Protein AF-A0A0P0GA46-F1 (afdb_monomer_lite)

Organism: NCBI:txid246787

pLDDT: mean 84.42, std 15.4, range [34.75, 98.06]

Structure (mmCIF, N/CA/C/O backbone):
data_AF-A0A0P0GA46-F1
#
_entry.id   AF-A0A0P0GA46-F1
#
loop_
_atom_site.group_PDB
_atom_site.id
_atom_site.type_symbol
_atom_site.label_atom_id
_atom_site.label_alt_id
_atom_site.label_comp_id
_atom_site.label_asym_id
_atom_site.label_entity_id
_atom_site.label_seq_id
_atom_site.pdbx_PDB_ins_code
_atom_site.Cartn_x
_atom_site.Cartn_y
_atom_site.Cartn_z
_atom_site.occupancy
_atom_site.B_iso_or_equiv
_atom_site.auth_seq_id
_atom_site.auth_comp_id
_atom_site.auth_asym_id
_atom_site.auth_atom_id
_atom_site.pdbx_PDB_model_num
ATOM 1 N N . MET A 1 1 ? 5.756 -25.852 -17.997 1.00 34.75 1 MET A N 1
ATOM 2 C CA . MET A 1 1 ? 6.383 -25.216 -19.175 1.00 34.75 1 MET A CA 1
ATOM 3 C C . MET A 1 1 ? 6.482 -23.733 -18.887 1.00 34.75 1 MET A C 1
ATOM 5 O O . MET A 1 1 ? 5.448 -23.079 -18.849 1.00 34.75 1 MET A O 1
ATOM 9 N N . THR A 1 2 ? 7.678 -23.216 -18.620 1.00 51.09 2 THR A N 1
ATOM 10 C CA . THR A 1 2 ? 7.907 -21.767 -18.577 1.00 51.09 2 THR A CA 1
ATOM 11 C C . THR A 1 2 ? 7.702 -21.211 -19.985 1.00 51.09 2 THR A C 1
ATOM 13 O O . THR A 1 2 ? 8.283 -21.724 -20.943 1.00 51.09 2 THR A O 1
ATOM 16 N N . LYS A 1 3 ? 6.843 -20.196 -20.139 1.00 55.28 3 LYS A N 1
ATOM 17 C CA . LYS A 1 3 ? 6.805 -19.426 -21.388 1.00 55.28 3 LYS A CA 1
ATOM 18 C C . LYS A 1 3 ? 8.181 -18.787 -21.564 1.00 55.28 3 LYS A C 1
ATOM 20 O O . LYS A 1 3 ? 8.719 -18.240 -20.606 1.00 55.28 3 LYS A O 1
ATOM 25 N N . ALA A 1 4 ? 8.741 -18.851 -22.768 1.00 59.62 4 ALA A N 1
ATOM 26 C CA . ALA A 1 4 ? 9.950 -18.105 -23.086 1.00 59.62 4 ALA A CA 1
ATOM 27 C C . ALA A 1 4 ? 9.599 -16.610 -23.127 1.00 59.62 4 ALA A C 1
ATOM 29 O O . ALA A 1 4 ? 9.126 -16.102 -24.145 1.00 59.62 4 ALA A O 1
ATOM 30 N N . VAL A 1 5 ? 9.764 -15.925 -21.994 1.00 72.25 5 VAL A N 1
ATOM 31 C CA . VAL A 1 5 ? 9.701 -14.462 -21.931 1.00 72.25 5 VAL A CA 1
ATOM 32 C C . VAL A 1 5 ? 10.874 -13.924 -22.755 1.00 72.25 5 VAL A C 1
ATOM 34 O O . VAL A 1 5 ? 11.980 -14.465 -22.677 1.00 72.25 5 VAL A O 1
ATOM 37 N N . LYS A 1 6 ? 10.642 -12.892 -23.577 1.00 87.25 6 LYS A N 1
ATOM 38 C CA . LYS A 1 6 ? 11.732 -12.238 -24.322 1.00 87.25 6 LYS A CA 1
ATOM 39 C C . LYS A 1 6 ? 12.783 -11.704 -23.331 1.00 87.25 6 LYS A C 1
ATOM 41 O O . LYS A 1 6 ? 12.416 -11.373 -22.200 1.00 87.25 6 LYS A O 1
ATOM 46 N N . PRO A 1 7 ? 14.058 -11.559 -23.728 1.00 90.81 7 PRO A N 1
ATOM 47 C CA . PRO A 1 7 ? 15.066 -10.894 -22.906 1.00 90.81 7 PRO A CA 1
ATOM 48 C C . PRO A 1 7 ? 14.575 -9.541 -22.374 1.00 90.81 7 PRO A C 1
ATOM 50 O O . PRO A 1 7 ? 13.914 -8.794 -23.092 1.00 90.81 7 PRO A O 1
ATOM 53 N N . TRP A 1 8 ? 14.927 -9.198 -21.131 1.00 93.50 8 TRP A N 1
ATOM 54 C CA . TRP A 1 8 ? 14.469 -7.966 -20.465 1.00 93.50 8 TRP A CA 1
ATOM 55 C C . TRP A 1 8 ? 14.686 -6.693 -21.302 1.00 93.50 8 TRP A C 1
ATOM 57 O O . TRP A 1 8 ? 13.841 -5.802 -21.318 1.00 93.50 8 TRP A O 1
ATOM 67 N N . SER A 1 9 ? 15.796 -6.621 -22.040 1.00 92.62 9 SER A N 1
ATOM 68 C CA . SER A 1 9 ? 16.141 -5.516 -22.944 1.00 92.62 9 SER A CA 1
ATOM 69 C C . SER A 1 9 ? 15.217 -5.366 -24.161 1.00 92.62 9 SER A C 1
ATOM 71 O O . SER A 1 9 ? 15.208 -4.304 -24.774 1.00 92.62 9 SER A O 1
ATOM 73 N N . GLU A 1 10 ? 14.463 -6.405 -24.523 1.00 94.25 10 GLU A N 1
ATOM 74 C CA . GLU A 1 10 ? 13.534 -6.433 -25.665 1.00 94.25 10 GLU A CA 1
ATOM 75 C C . GLU A 1 10 ? 12.070 -6.197 -25.258 1.00 94.25 10 GLU A C 1
ATOM 77 O O . GLU A 1 10 ? 11.193 -6.087 -26.118 1.00 94.25 10 GLU A O 1
ATOM 82 N N . LEU A 1 11 ? 11.786 -6.140 -23.953 1.00 94.88 11 LEU A N 1
ATOM 83 C CA . LEU A 1 11 ? 10.454 -5.862 -23.426 1.00 94.88 11 LEU A CA 1
ATOM 84 C C . LEU A 1 11 ? 10.176 -4.354 -23.405 1.00 94.88 11 LEU A C 1
ATOM 86 O O . LEU A 1 11 ? 10.985 -3.555 -22.923 1.00 94.88 11 LEU A O 1
ATOM 90 N N . SER A 1 12 ? 8.981 -3.968 -23.855 1.00 95.69 12 SER A N 1
ATOM 91 C CA . SER A 1 12 ? 8.428 -2.638 -23.586 1.00 95.69 12 SER A CA 1
ATOM 92 C C . SER A 1 12 ? 8.243 -2.411 -22.080 1.00 95.69 12 SER A C 1
ATOM 94 O O . SER A 1 12 ? 8.161 -3.360 -21.302 1.00 95.69 12 SER A O 1
ATOM 96 N N . ARG A 1 13 ? 8.124 -1.149 -21.647 1.00 96.06 13 ARG A N 1
ATOM 97 C CA . ARG A 1 13 ? 7.937 -0.800 -20.226 1.00 96.06 13 ARG A CA 1
ATOM 98 C C . ARG A 1 13 ? 6.753 -1.540 -19.585 1.00 96.06 13 ARG A C 1
ATOM 100 O O . ARG A 1 13 ? 6.895 -2.090 -18.500 1.00 96.06 13 ARG A O 1
ATOM 107 N N . THR A 1 14 ? 5.620 -1.622 -20.280 1.00 94.75 14 THR A N 1
ATOM 108 C CA . THR A 1 14 ? 4.428 -2.337 -19.800 1.00 94.75 14 THR A CA 1
ATOM 109 C C . THR A 1 14 ? 4.645 -3.852 -19.723 1.00 94.75 14 THR A C 1
ATOM 111 O O . THR A 1 14 ? 4.212 -4.476 -18.759 1.00 94.75 14 THR A O 1
ATOM 114 N N . GLU A 1 15 ? 5.341 -4.460 -20.693 1.00 94.94 15 GLU A N 1
ATOM 115 C CA . GLU A 1 15 ? 5.717 -5.882 -20.616 1.00 94.94 15 GLU A CA 1
ATOM 116 C C . GLU A 1 15 ? 6.696 -6.140 -19.455 1.00 94.94 15 GLU A C 1
ATOM 118 O O . GLU A 1 15 ? 6.506 -7.100 -18.714 1.00 94.94 15 GLU A O 1
ATOM 123 N N . LYS A 1 16 ? 7.702 -5.275 -19.252 1.00 95.75 16 LYS A N 1
ATOM 124 C CA . LYS A 1 16 ? 8.650 -5.355 -18.126 1.00 95.75 16 LYS A CA 1
ATOM 125 C C . LYS A 1 16 ? 7.935 -5.365 -16.777 1.00 95.75 16 LYS A C 1
ATOM 127 O O . LYS A 1 16 ? 8.258 -6.193 -15.937 1.00 95.75 16 LYS A O 1
ATOM 132 N N . ILE A 1 17 ? 6.959 -4.474 -16.595 1.00 95.56 17 ILE A N 1
ATOM 133 C CA . ILE A 1 17 ? 6.154 -4.370 -15.370 1.00 95.56 17 ILE A CA 1
ATOM 134 C C . ILE A 1 17 ? 5.324 -5.644 -15.153 1.00 95.56 17 ILE A C 1
ATOM 136 O O . ILE A 1 17 ? 5.423 -6.263 -14.098 1.00 95.56 17 ILE A O 1
ATOM 140 N N . ARG A 1 18 ? 4.573 -6.089 -16.170 1.00 93.38 18 ARG A N 1
ATOM 141 C CA . ARG A 1 18 ? 3.724 -7.296 -16.095 1.00 93.38 18 ARG A CA 1
ATOM 142 C C . ARG A 1 18 ? 4.489 -8.590 -15.855 1.00 93.38 18 ARG A C 1
ATOM 144 O O . ARG A 1 18 ? 3.941 -9.511 -15.267 1.00 93.38 18 ARG A O 1
ATOM 151 N N . HIS A 1 19 ? 5.718 -8.671 -16.348 1.00 92.81 19 HIS A N 1
ATOM 152 C CA . HIS A 1 19 ? 6.546 -9.870 -16.261 1.00 92.81 19 HIS A CA 1
ATOM 153 C C . HIS A 1 19 ? 7.660 -9.744 -15.217 1.00 92.81 19 HIS A C 1
ATOM 155 O O . HIS A 1 19 ? 8.532 -10.607 -15.168 1.00 92.81 19 HIS A O 1
ATOM 161 N N . ILE A 1 20 ? 7.658 -8.709 -14.362 1.00 93.62 20 ILE A N 1
ATOM 162 C CA . ILE A 1 20 ? 8.779 -8.451 -13.443 1.00 93.62 20 ILE A CA 1
ATOM 163 C C . ILE A 1 20 ? 9.048 -9.621 -12.489 1.00 93.62 20 ILE A C 1
ATOM 165 O O . ILE A 1 20 ? 10.207 -9.889 -12.174 1.00 93.62 20 ILE A O 1
ATOM 169 N N . PHE A 1 21 ? 8.005 -10.355 -12.087 1.00 93.00 21 PHE A N 1
ATOM 170 C CA . PHE A 1 21 ? 8.113 -11.544 -11.236 1.00 93.00 21 PHE A CA 1
ATOM 171 C C . PHE A 1 21 ? 8.396 -12.850 -12.000 1.00 93.00 21 PHE A C 1
ATOM 173 O O . PHE A 1 21 ? 8.875 -13.797 -11.380 1.00 93.00 21 PHE A O 1
ATOM 180 N N . ASP A 1 22 ? 8.198 -12.891 -13.325 1.00 92.06 22 ASP A N 1
ATOM 181 C CA . ASP A 1 22 ? 8.514 -14.062 -14.167 1.00 92.06 22 ASP A CA 1
ATOM 182 C C . ASP A 1 22 ? 10.032 -14.248 -14.375 1.00 92.06 22 ASP A C 1
ATOM 184 O O . ASP A 1 22 ? 10.491 -15.330 -14.752 1.00 92.06 22 ASP A O 1
ATOM 188 N N . PHE A 1 23 ? 10.829 -13.198 -14.141 1.00 90.56 23 PHE A N 1
ATOM 189 C CA . PHE A 1 23 ? 12.291 -13.259 -14.188 1.00 90.56 23 PHE A CA 1
ATOM 190 C C . PHE A 1 23 ? 12.903 -13.777 -12.873 1.00 90.56 23 PHE A C 1
ATOM 192 O O . PHE A 1 23 ? 12.298 -13.626 -11.805 1.00 90.56 23 PHE A O 1
ATOM 199 N N . PRO A 1 24 ? 14.130 -14.343 -12.914 1.00 91.31 24 PRO A N 1
ATOM 200 C CA . PRO A 1 24 ? 14.844 -14.781 -11.718 1.00 91.31 24 PRO A CA 1
ATOM 201 C C . PRO A 1 24 ? 14.981 -13.671 -10.674 1.00 91.31 24 PRO A C 1
ATOM 203 O O . PRO A 1 24 ? 15.331 -12.538 -11.000 1.00 91.31 24 PRO A O 1
ATOM 206 N N . GLU A 1 25 ? 14.777 -14.018 -9.405 1.00 91.94 25 GLU A N 1
ATOM 207 C CA . GLU A 1 25 ? 14.836 -13.073 -8.283 1.00 91.94 25 GLU A CA 1
ATOM 208 C C . GLU A 1 25 ? 16.171 -12.312 -8.200 1.00 91.94 25 GLU A C 1
ATOM 210 O O . GLU A 1 25 ? 16.194 -11.128 -7.881 1.00 91.94 25 GLU A O 1
ATOM 215 N N . SER A 1 26 ? 17.282 -12.949 -8.585 1.00 92.88 26 SER A N 1
ATOM 216 C CA . SER A 1 26 ? 18.613 -12.326 -8.636 1.00 92.88 26 SER A CA 1
ATOM 217 C C . SER A 1 26 ? 18.718 -11.123 -9.585 1.00 92.88 26 SER A C 1
ATOM 219 O O . SER A 1 26 ? 19.696 -10.380 -9.518 1.00 92.88 26 SER A O 1
ATOM 221 N N . MET A 1 27 ? 17.729 -10.911 -10.459 1.00 94.50 27 MET A N 1
ATOM 222 C CA . MET A 1 27 ? 17.611 -9.732 -11.319 1.00 94.50 27 MET A CA 1
ATOM 223 C C . MET A 1 27 ? 16.642 -8.672 -10.767 1.00 94.50 27 MET A C 1
ATOM 225 O O . MET A 1 27 ? 16.651 -7.548 -11.261 1.00 94.50 27 MET A O 1
ATOM 229 N N . ARG A 1 28 ? 15.824 -8.983 -9.749 1.00 94.38 28 ARG A N 1
ATOM 230 C CA . ARG A 1 28 ? 14.684 -8.153 -9.312 1.00 94.38 28 ARG A CA 1
ATOM 231 C C . ARG A 1 28 ? 15.092 -6.721 -8.965 1.00 94.38 28 ARG A C 1
ATOM 233 O O . ARG A 1 28 ? 14.473 -5.781 -9.458 1.00 94.38 28 ARG A O 1
ATOM 240 N N . ASP A 1 29 ? 16.147 -6.546 -8.171 1.00 97.19 29 ASP A N 1
ATOM 241 C CA . ASP A 1 29 ? 16.642 -5.226 -7.766 1.00 97.19 29 ASP A CA 1
ATOM 242 C C . ASP A 1 29 ? 17.121 -4.390 -8.966 1.00 97.19 29 ASP A C 1
ATOM 244 O O . ASP A 1 29 ? 16.742 -3.227 -9.106 1.00 97.19 29 ASP A O 1
ATOM 248 N N . SER A 1 30 ? 17.884 -4.989 -9.887 1.00 96.62 30 SER A N 1
ATOM 249 C CA . SER A 1 30 ? 18.393 -4.278 -11.069 1.00 96.62 30 SER A CA 1
ATOM 250 C C . SER A 1 30 ? 17.288 -3.949 -12.077 1.00 96.62 30 SER A C 1
ATOM 252 O O . SER A 1 30 ? 17.293 -2.865 -12.654 1.00 96.62 30 SER A O 1
ATOM 254 N N . GLN A 1 31 ? 16.301 -4.833 -12.234 1.00 96.06 31 GLN A N 1
ATOM 255 C CA . GLN A 1 31 ? 15.100 -4.623 -13.051 1.00 96.06 31 GLN A CA 1
ATOM 256 C C . GLN A 1 31 ? 14.197 -3.519 -12.488 1.00 96.06 31 GLN A C 1
ATOM 258 O O . GLN A 1 31 ? 13.723 -2.654 -13.224 1.00 96.06 31 GLN A O 1
ATOM 263 N N . THR A 1 32 ? 14.008 -3.506 -11.170 1.00 97.06 32 THR A N 1
ATOM 264 C CA . THR A 1 32 ? 13.259 -2.464 -10.457 1.00 97.06 32 THR A CA 1
ATOM 265 C C . THR A 1 32 ? 13.945 -1.099 -10.614 1.00 97.06 32 THR A C 1
ATOM 267 O O . THR A 1 32 ? 13.289 -0.101 -10.917 1.00 97.06 32 THR A O 1
ATOM 270 N N . LYS A 1 33 ? 15.281 -1.053 -10.524 1.00 98.06 33 LYS A N 1
ATOM 271 C CA . LYS A 1 33 ? 16.072 0.172 -10.743 1.00 98.06 33 LYS A CA 1
ATOM 272 C C . LYS A 1 33 ? 16.097 0.640 -12.201 1.00 98.06 33 LYS A C 1
ATOM 274 O O . LYS A 1 33 ? 16.097 1.845 -12.438 1.00 98.06 33 LYS A O 1
ATOM 279 N N . ASP A 1 34 ? 16.066 -0.273 -13.171 1.00 97.25 34 ASP A N 1
ATOM 280 C CA . ASP A 1 34 ? 15.910 0.044 -14.603 1.00 97.25 34 ASP A CA 1
ATOM 281 C C . ASP A 1 34 ? 14.538 0.677 -14.914 1.00 97.25 34 ASP A C 1
ATOM 283 O O . ASP A 1 34 ? 14.430 1.543 -15.781 1.00 97.25 34 ASP A O 1
ATOM 287 N N . LEU A 1 35 ? 13.485 0.295 -14.180 1.00 97.44 35 LEU A N 1
ATOM 288 C CA . LEU A 1 35 ? 12.144 0.857 -14.358 1.00 97.44 35 LEU A CA 1
ATOM 289 C C . LEU A 1 35 ? 11.922 2.184 -13.624 1.00 97.44 35 LEU A C 1
ATOM 291 O O . LEU A 1 35 ? 11.334 3.092 -14.216 1.00 97.44 35 LEU A O 1
ATOM 295 N N . TRP A 1 36 ? 12.344 2.314 -12.365 1.00 97.75 36 TRP A N 1
ATOM 296 C CA . TRP A 1 36 ? 11.967 3.456 -11.511 1.00 97.75 36 TRP A CA 1
ATOM 297 C C . TRP A 1 36 ? 13.153 4.262 -10.960 1.00 97.75 36 TRP A C 1
ATOM 299 O O . TRP A 1 36 ? 12.952 5.244 -10.249 1.00 97.75 36 TRP A O 1
ATOM 309 N N . GLY A 1 37 ? 14.384 3.915 -11.336 1.00 97.56 37 GLY A N 1
ATOM 310 C CA . GLY A 1 37 ? 15.598 4.616 -10.920 1.00 97.56 37 GLY A CA 1
ATOM 311 C C . GLY A 1 37 ? 16.228 4.067 -9.630 1.00 97.56 37 GLY A C 1
ATOM 312 O O . GLY A 1 37 ? 15.714 3.131 -9.021 1.00 97.56 37 GLY A O 1
ATOM 313 N N . PRO A 1 38 ? 17.369 4.636 -9.198 1.00 97.12 38 PRO A N 1
ATOM 314 C CA . PRO A 1 38 ? 18.240 4.041 -8.177 1.00 97.12 38 PRO A CA 1
ATOM 315 C C . PRO A 1 38 ? 17.652 4.005 -6.757 1.00 97.12 38 PRO A C 1
ATOM 317 O O . PRO A 1 38 ? 18.152 3.249 -5.928 1.00 97.12 38 PRO A O 1
ATOM 320 N N . GLU A 1 39 ? 16.623 4.810 -6.477 1.00 96.75 39 GLU A N 1
ATOM 321 C CA . GLU A 1 39 ? 15.885 4.810 -5.203 1.00 96.75 39 GLU A CA 1
ATOM 322 C C . GLU A 1 39 ? 14.914 3.625 -5.072 1.00 96.75 39 GLU A C 1
ATOM 324 O O . GLU A 1 39 ? 14.478 3.306 -3.968 1.00 96.75 39 GLU A O 1
ATOM 329 N N . ALA A 1 40 ? 14.564 2.975 -6.184 1.00 97.62 40 ALA A N 1
ATOM 330 C CA . ALA A 1 40 ? 13.725 1.788 -6.188 1.00 97.62 40 ALA A CA 1
ATOM 331 C C . ALA A 1 40 ? 14.538 0.549 -5.768 1.00 97.62 40 ALA A C 1
ATOM 333 O O . ALA A 1 40 ? 15.743 0.483 -6.012 1.00 97.62 40 ALA A O 1
ATOM 334 N N . SER A 1 41 ? 13.904 -0.456 -5.163 1.00 97.06 41 SER A N 1
ATOM 335 C CA . SER A 1 41 ? 14.562 -1.743 -4.874 1.00 97.06 41 SER A CA 1
ATOM 336 C C . SER A 1 41 ? 13.572 -2.903 -4.890 1.00 97.06 41 SER A C 1
ATOM 338 O O . SER A 1 41 ? 12.378 -2.703 -4.683 1.00 97.06 41 SER A O 1
ATOM 340 N N . GLY A 1 42 ? 14.048 -4.115 -5.172 1.00 95.69 42 GLY A N 1
ATOM 341 C CA . GLY A 1 42 ? 13.183 -5.290 -5.298 1.00 95.69 42 GLY A CA 1
ATOM 342 C C . GLY A 1 42 ? 13.872 -6.569 -4.841 1.00 95.69 42 GLY A C 1
ATOM 343 O O . GLY A 1 42 ? 15.011 -6.828 -5.223 1.00 95.69 42 GLY A O 1
ATOM 344 N N . TYR A 1 43 ? 13.177 -7.371 -4.038 1.00 92.69 43 TYR A N 1
ATOM 345 C CA . TYR A 1 43 ? 13.663 -8.638 -3.477 1.00 92.69 43 TYR A CA 1
ATOM 346 C C . TYR A 1 43 ? 12.491 -9.615 -3.334 1.00 92.69 43 TYR A C 1
ATOM 348 O O . TYR A 1 43 ? 11.379 -9.180 -3.052 1.00 92.69 43 TYR A O 1
ATOM 356 N N . ASN A 1 44 ? 12.687 -10.925 -3.513 1.00 91.25 44 ASN A N 1
ATOM 357 C CA . ASN A 1 44 ? 11.599 -11.916 -3.528 1.00 91.25 44 ASN A CA 1
ATOM 358 C C . ASN A 1 44 ? 10.388 -11.463 -4.390 1.00 91.25 44 ASN A C 1
ATOM 360 O O . ASN A 1 44 ? 10.521 -11.222 -5.600 1.00 91.25 44 ASN A O 1
ATOM 364 N N . ASN A 1 45 ? 9.225 -11.321 -3.742 1.00 91.25 45 ASN A N 1
ATOM 365 C CA . ASN A 1 45 ? 7.960 -10.809 -4.276 1.00 91.25 45 ASN A CA 1
ATOM 366 C C . ASN A 1 45 ? 7.649 -9.379 -3.774 1.00 91.25 45 ASN A C 1
ATOM 368 O O . ASN A 1 45 ? 6.499 -8.952 -3.799 1.00 91.25 45 ASN A O 1
ATOM 372 N N . TYR A 1 46 ? 8.651 -8.649 -3.282 1.00 94.69 46 TYR A N 1
ATOM 373 C CA . TYR A 1 46 ? 8.513 -7.303 -2.735 1.00 94.69 46 TYR A CA 1
ATOM 374 C C . TYR A 1 46 ? 9.147 -6.251 -3.650 1.00 94.69 46 TYR A C 1
ATOM 376 O O . TYR A 1 46 ? 10.257 -6.449 -4.156 1.00 94.69 46 TYR A O 1
ATOM 384 N N . ILE A 1 47 ? 8.473 -5.108 -3.818 1.00 96.62 47 ILE A N 1
ATOM 385 C CA . ILE A 1 47 ? 9.009 -3.931 -4.521 1.00 96.62 47 ILE A CA 1
ATOM 386 C C . ILE A 1 47 ? 8.869 -2.661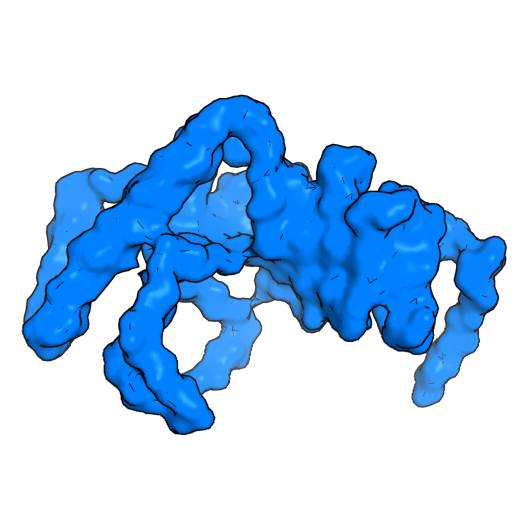 -3.669 1.00 96.62 47 ILE A C 1
ATOM 388 O O . ILE A 1 47 ? 7.788 -2.314 -3.205 1.00 96.62 47 ILE A O 1
ATOM 392 N N . TYR A 1 48 ? 9.968 -1.930 -3.507 1.00 97.19 48 TYR A N 1
ATOM 393 C CA . TYR A 1 4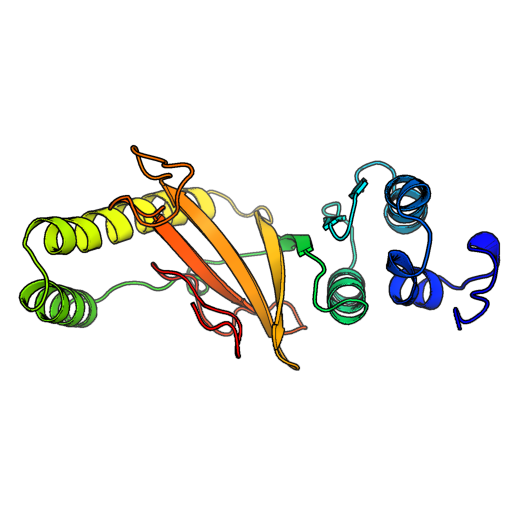8 ? 9.990 -0.570 -2.977 1.00 97.19 48 TYR A CA 1
ATOM 394 C C . TYR A 1 48 ? 9.902 0.431 -4.131 1.00 97.19 48 TYR A C 1
ATOM 396 O O . TYR A 1 48 ? 10.816 0.503 -4.962 1.00 97.19 48 TYR A O 1
ATOM 404 N N . PHE A 1 49 ? 8.832 1.227 -4.167 1.00 97.44 49 PHE A N 1
ATOM 405 C CA . PHE A 1 49 ? 8.661 2.293 -5.149 1.00 97.44 49 PHE A CA 1
ATOM 406 C C . PHE A 1 49 ? 9.153 3.650 -4.618 1.00 97.44 49 PHE A C 1
ATOM 408 O O . PHE A 1 49 ? 8.791 4.056 -3.510 1.00 97.44 49 PHE A O 1
ATOM 415 N N . PRO A 1 50 ? 9.917 4.416 -5.417 1.00 96.56 50 PRO A N 1
ATOM 416 C CA . PRO A 1 50 ? 10.259 5.791 -5.083 1.00 96.56 50 PRO A CA 1
ATOM 417 C C . PRO A 1 50 ? 9.031 6.703 -5.181 1.00 96.56 50 PRO A C 1
ATOM 419 O O . PRO A 1 50 ? 8.050 6.401 -5.861 1.00 96.56 50 PRO A O 1
ATOM 422 N N . SER A 1 51 ? 9.106 7.880 -4.556 1.00 94.38 51 SER A N 1
ATOM 423 C CA . SER A 1 51 ? 8.004 8.863 -4.544 1.00 94.38 51 SER A CA 1
ATOM 424 C C . SER A 1 51 ? 7.626 9.443 -5.919 1.00 94.38 51 SER A C 1
ATOM 426 O O . SER A 1 51 ? 6.626 10.150 -6.038 1.00 94.38 51 SER A O 1
ATOM 428 N N . THR A 1 52 ? 8.421 9.145 -6.948 1.00 94.62 52 THR A N 1
ATOM 429 C CA . THR A 1 52 ? 8.231 9.523 -8.354 1.00 94.62 52 THR A CA 1
ATOM 430 C C . THR A 1 52 ? 7.559 8.439 -9.204 1.00 94.62 52 THR A C 1
ATOM 432 O O . THR A 1 52 ? 7.265 8.702 -10.369 1.00 94.62 52 THR A O 1
ATOM 435 N N . ALA A 1 53 ? 7.323 7.236 -8.668 1.00 95.94 53 ALA A N 1
ATOM 436 C CA . ALA A 1 53 ? 6.696 6.146 -9.412 1.00 95.94 53 ALA A CA 1
ATOM 437 C C . ALA A 1 53 ? 5.227 6.474 -9.769 1.00 95.94 53 ALA A C 1
ATOM 439 O O . ALA A 1 53 ? 4.470 6.891 -8.887 1.00 95.94 53 ALA A O 1
ATOM 440 N N . PRO A 1 54 ? 4.788 6.276 -11.029 1.00 95.25 54 PRO A N 1
ATOM 441 C CA . PRO A 1 54 ? 3.385 6.433 -11.401 1.00 95.25 54 PRO A CA 1
ATOM 442 C C . PRO A 1 54 ? 2.499 5.406 -10.684 1.00 95.25 54 PRO A C 1
ATOM 444 O O . PRO A 1 54 ? 2.792 4.211 -10.693 1.00 95.25 54 PRO A O 1
ATOM 447 N N . TRP A 1 55 ? 1.384 5.856 -10.104 1.00 95.31 55 TRP A N 1
ATOM 448 C CA . TRP A 1 55 ? 0.464 4.985 -9.360 1.00 95.31 55 TRP A CA 1
ATOM 449 C C . TRP A 1 55 ? -0.104 3.836 -10.210 1.00 95.31 55 TRP A C 1
ATOM 451 O O . TRP A 1 55 ? -0.189 2.698 -9.756 1.00 95.31 55 TRP A O 1
ATOM 461 N N . GLU A 1 56 ? -0.409 4.113 -11.477 1.00 95.81 56 GLU A N 1
ATOM 462 C CA . GLU A 1 56 ? -0.850 3.119 -12.463 1.00 95.81 56 GLU A CA 1
ATOM 463 C C . GLU A 1 56 ? 0.139 1.947 -12.631 1.00 95.81 56 GLU A C 1
ATOM 465 O O . GLU A 1 56 ? -0.281 0.809 -12.829 1.00 95.81 56 GLU A O 1
ATOM 470 N N . GLU A 1 57 ? 1.444 2.189 -12.475 1.00 96.38 57 GLU A N 1
ATOM 471 C CA . GLU A 1 57 ? 2.475 1.149 -12.553 1.00 96.38 57 GLU A CA 1
ATOM 472 C C . GLU A 1 57 ? 2.601 0.355 -11.248 1.00 96.38 57 GLU A C 1
ATOM 474 O O . GLU A 1 57 ? 2.810 -0.857 -11.300 1.00 96.38 57 GLU A O 1
ATOM 479 N N . VAL A 1 58 ? 2.412 1.002 -10.090 1.00 95.38 58 VAL A N 1
ATOM 480 C CA . VAL A 1 58 ? 2.313 0.330 -8.778 1.00 95.38 58 VAL A CA 1
ATOM 481 C C . VAL A 1 58 ? 1.163 -0.681 -8.793 1.00 95.38 58 VAL A C 1
ATOM 483 O O . VAL A 1 58 ? 1.325 -1.839 -8.411 1.00 95.38 58 VAL A O 1
ATOM 486 N N . VAL A 1 59 ? 0.008 -0.257 -9.306 1.00 95.12 59 VAL A N 1
ATOM 487 C CA . VAL A 1 59 ? -1.189 -1.092 -9.454 1.00 95.12 59 VAL A CA 1
ATOM 488 C C . VAL A 1 59 ? -0.970 -2.234 -10.446 1.00 95.12 59 VAL A C 1
ATOM 490 O O . VAL A 1 59 ? -1.397 -3.356 -10.179 1.00 95.12 59 VAL A O 1
ATOM 493 N N . GLU A 1 60 ? -0.303 -1.988 -11.576 1.00 94.88 60 GLU A N 1
ATOM 494 C CA . GLU A 1 60 ? -0.018 -3.038 -12.562 1.00 94.88 60 GLU A CA 1
ATOM 495 C C . GLU A 1 60 ? 0.972 -4.086 -12.016 1.00 94.88 60 GLU A C 1
ATOM 497 O O . GLU A 1 60 ? 0.798 -5.278 -12.272 1.00 94.88 60 GLU A O 1
ATOM 502 N N . VAL A 1 61 ? 1.950 -3.686 -11.189 1.00 94.75 61 VAL A N 1
ATOM 503 C CA . VAL A 1 61 ? 2.794 -4.626 -10.424 1.00 94.75 61 VAL A CA 1
ATOM 504 C C . VAL A 1 61 ? 1.948 -5.471 -9.468 1.00 94.75 61 VAL A C 1
ATOM 506 O O . VAL A 1 61 ? 2.058 -6.698 -9.498 1.00 94.75 61 VAL A O 1
ATOM 509 N N . LEU A 1 62 ? 1.075 -4.853 -8.666 1.00 92.88 62 LEU A N 1
ATOM 510 C CA . LEU A 1 62 ? 0.211 -5.564 -7.710 1.00 92.88 62 LEU A CA 1
ATOM 511 C C . LEU A 1 62 ? -0.762 -6.541 -8.395 1.00 92.88 62 LEU A C 1
ATOM 513 O O . LEU A 1 62 ? -1.070 -7.598 -7.849 1.00 92.88 62 LEU A O 1
ATOM 517 N N . LYS A 1 63 ? -1.198 -6.235 -9.622 1.00 90.81 63 LYS A N 1
ATOM 518 C CA . LYS A 1 63 ? -2.001 -7.137 -10.467 1.00 90.81 63 LYS A CA 1
ATOM 519 C C . LYS A 1 63 ? -1.184 -8.232 -11.150 1.00 90.81 63 LYS A C 1
ATOM 521 O O . LYS A 1 63 ? -1.729 -9.289 -11.4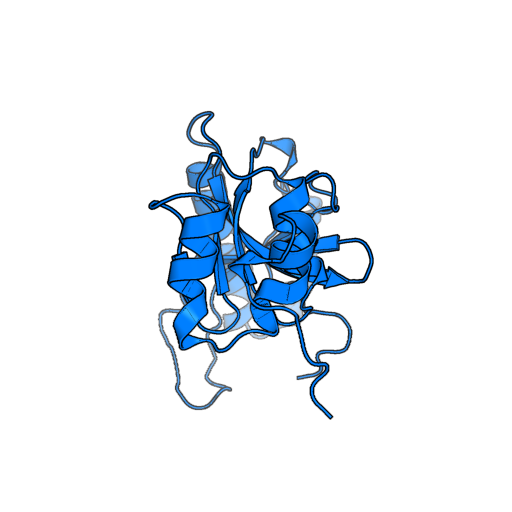51 1.00 90.81 63 LYS A O 1
ATOM 526 N N . SER A 1 64 ? 0.105 -8.007 -11.413 1.00 88.44 64 SER A N 1
ATOM 527 C CA . SER A 1 64 ? 0.958 -8.994 -12.093 1.00 88.44 64 SER A CA 1
ATOM 528 C C . SER A 1 64 ? 1.211 -10.255 -11.260 1.00 88.44 64 SER A C 1
ATOM 530 O O . SER A 1 64 ? 1.435 -11.328 -11.817 1.00 88.44 64 SER A O 1
ATOM 532 N N . ASN A 1 65 ? 1.157 -10.141 -9.929 1.00 86.69 65 ASN A N 1
ATOM 533 C CA . ASN A 1 65 ? 1.374 -11.241 -8.998 1.00 86.69 65 ASN A CA 1
ATOM 534 C C . ASN A 1 65 ? 0.575 -10.993 -7.709 1.00 86.69 65 ASN A C 1
ATOM 536 O O . ASN A 1 65 ? 0.925 -10.120 -6.923 1.00 86.69 65 ASN A O 1
ATOM 540 N N . HIS A 1 66 ? -0.478 -11.780 -7.471 1.00 83.44 66 HIS A N 1
ATOM 541 C CA . HIS A 1 66 ? -1.385 -11.597 -6.327 1.00 83.44 66 HIS A CA 1
ATOM 542 C C . HIS A 1 66 ? -0.755 -11.920 -4.955 1.00 83.44 66 HIS A C 1
ATOM 544 O O . HIS A 1 66 ? -1.383 -11.633 -3.930 1.00 83.44 66 HIS A O 1
ATOM 550 N N . ASP A 1 67 ? 0.449 -12.503 -4.941 1.00 84.25 67 ASP A N 1
ATOM 551 C CA . ASP A 1 67 ? 1.264 -12.770 -3.747 1.00 84.25 67 ASP A CA 1
ATOM 552 C C . ASP A 1 67 ? 2.417 -11.758 -3.595 1.00 84.25 67 ASP A C 1
ATOM 554 O O . ASP A 1 67 ? 3.327 -11.961 -2.786 1.00 84.25 67 ASP A O 1
ATOM 558 N N . CYS A 1 68 ? 2.422 -10.679 -4.389 1.00 86.62 68 CYS A N 1
ATOM 559 C CA . CYS A 1 68 ? 3.383 -9.597 -4.234 1.00 86.62 68 CYS A CA 1
ATOM 560 C C . CYS A 1 68 ? 2.919 -8.544 -3.221 1.00 86.62 68 CYS A C 1
ATOM 562 O O . CYS A 1 68 ? 1.728 -8.312 -2.995 1.00 86.62 68 CYS A O 1
ATOM 564 N N . GLN A 1 69 ? 3.909 -7.907 -2.607 1.00 90.38 69 GLN A N 1
ATOM 565 C CA . GLN A 1 69 ? 3.742 -6.779 -1.701 1.00 90.38 69 GLN A CA 1
ATOM 566 C C . GLN A 1 69 ? 4.566 -5.612 -2.244 1.00 90.38 69 GLN A C 1
ATOM 568 O O . GLN A 1 69 ? 5.588 -5.811 -2.907 1.00 90.38 69 GLN A O 1
ATOM 573 N N . CYS A 1 70 ? 4.180 -4.380 -1.941 1.00 93.62 70 CYS A N 1
ATOM 574 C CA . CYS A 1 70 ? 5.033 -3.240 -2.252 1.00 93.62 70 CYS A CA 1
ATOM 575 C C . CYS A 1 70 ? 4.938 -2.128 -1.218 1.00 93.62 70 CYS A C 1
ATOM 577 O O . CYS A 1 70 ? 3.932 -2.012 -0.521 1.00 93.62 70 CYS A O 1
ATOM 579 N N . THR A 1 71 ? 5.939 -1.252 -1.180 1.00 95.62 71 THR A N 1
ATOM 580 C CA . THR A 1 71 ? 5.788 0.076 -0.576 1.00 95.62 71 THR A CA 1
ATOM 581 C C . THR A 1 71 ? 5.614 1.143 -1.635 1.00 95.62 71 THR A C 1
ATOM 583 O O . THR A 1 71 ? 6.417 1.235 -2.558 1.00 95.62 71 THR A O 1
ATOM 586 N N . ALA A 1 72 ? 4.598 1.988 -1.469 1.00 95.00 72 ALA A N 1
ATOM 587 C CA . ALA A 1 72 ? 4.371 3.152 -2.317 1.00 95.00 72 ALA A CA 1
ATOM 588 C C . ALA A 1 72 ? 3.982 4.383 -1.487 1.00 95.00 72 ALA A C 1
ATOM 590 O O . ALA A 1 72 ? 3.535 4.281 -0.342 1.00 95.00 72 ALA A O 1
ATOM 591 N N . TYR A 1 73 ? 4.164 5.564 -2.075 1.00 94.50 73 TYR A N 1
ATOM 592 C CA . TYR A 1 73 ? 3.837 6.840 -1.444 1.00 94.50 73 TYR A CA 1
ATOM 593 C C . TYR A 1 73 ? 2.400 7.261 -1.765 1.00 94.50 73 TYR A C 1
ATOM 595 O O . TYR A 1 73 ? 2.090 7.602 -2.903 1.00 94.50 73 TYR A O 1
ATOM 603 N N . VAL A 1 74 ? 1.543 7.317 -0.746 1.00 93.00 74 VAL A N 1
ATOM 604 C CA . VAL A 1 74 ? 0.123 7.679 -0.874 1.00 93.00 74 VAL A CA 1
ATOM 605 C C . VAL A 1 74 ? -0.158 9.007 -0.173 1.00 93.00 74 VAL A C 1
ATOM 607 O O . VAL A 1 74 ? 0.411 9.314 0.876 1.00 93.00 74 VAL A O 1
ATOM 610 N N . ARG A 1 75 ? -1.028 9.842 -0.748 1.00 91.31 75 ARG A N 1
ATOM 611 C CA . ARG A 1 75 ? -1.502 11.068 -0.089 1.00 91.31 75 ARG A CA 1
ATOM 612 C C . ARG A 1 75 ? -2.718 10.731 0.764 1.00 91.31 75 ARG A C 1
ATOM 614 O O . ARG A 1 75 ? -3.719 10.287 0.225 1.00 91.31 75 ARG A O 1
ATOM 621 N N . LEU A 1 76 ? -2.617 10.979 2.067 1.00 92.31 76 LEU A N 1
ATOM 622 C CA . LEU A 1 76 ? -3.708 10.790 3.021 1.00 92.31 76 LEU A CA 1
ATOM 623 C C . LEU A 1 76 ? -4.151 12.137 3.602 1.00 92.31 76 LEU A C 1
ATOM 625 O O . LEU A 1 76 ? -3.356 13.069 3.753 1.00 92.31 76 LEU A O 1
ATOM 629 N N . THR A 1 77 ? -5.426 12.204 3.947 1.00 92.19 77 THR A N 1
ATOM 630 C CA . THR A 1 77 ? -6.161 13.318 4.543 1.00 92.19 77 THR A CA 1
ATOM 631 C C . THR A 1 77 ? -6.842 12.853 5.828 1.00 92.19 77 THR A C 1
ATOM 633 O O . THR A 1 77 ? -6.843 11.670 6.151 1.00 92.19 77 THR A O 1
ATOM 636 N N . ASP A 1 78 ? -7.450 13.765 6.581 1.00 91.44 78 ASP A N 1
ATOM 637 C CA . ASP A 1 78 ? -8.215 13.441 7.790 1.00 91.44 78 ASP A CA 1
ATOM 638 C C . ASP A 1 78 ? -9.384 12.472 7.537 1.00 91.44 78 ASP A C 1
ATOM 640 O O . ASP A 1 78 ? -9.695 11.659 8.407 1.00 91.44 78 ASP A O 1
ATOM 644 N N . LYS A 1 79 ? -9.989 12.523 6.345 1.00 93.44 79 LYS A N 1
ATOM 645 C CA . LYS A 1 79 ? -11.128 11.684 5.929 1.00 93.44 79 LYS A CA 1
ATOM 646 C C . LYS A 1 79 ? -10.773 10.213 5.725 1.00 93.44 79 LYS A C 1
ATOM 648 O O . LYS A 1 79 ? -11.652 9.362 5.816 1.00 93.44 79 LYS A O 1
ATOM 653 N N . ASP A 1 80 ? -9.498 9.924 5.490 1.00 95.38 80 ASP A N 1
ATOM 654 C CA . ASP A 1 80 ? -8.988 8.579 5.211 1.00 95.38 80 ASP A CA 1
ATOM 655 C C . ASP A 1 80 ? -8.807 7.737 6.487 1.00 95.38 80 ASP A C 1
ATOM 657 O O . ASP A 1 80 ? -8.359 6.592 6.433 1.00 95.38 80 ASP A O 1
ATOM 661 N N . PHE A 1 81 ? -9.175 8.292 7.646 1.00 94.88 81 PHE A N 1
ATOM 662 C CA . PHE A 1 81 ? -9.072 7.675 8.962 1.00 94.88 81 PHE A CA 1
ATOM 663 C C . PHE A 1 81 ? -10.439 7.645 9.643 1.00 94.88 81 PHE A C 1
ATOM 665 O O . PHE A 1 81 ? -11.153 8.648 9.701 1.00 94.88 81 PHE A O 1
ATOM 672 N N . LYS A 1 82 ? -10.797 6.507 10.239 1.00 92.06 82 LYS A N 1
ATOM 673 C CA . LYS A 1 82 ? -12.022 6.394 11.021 1.00 92.06 82 LYS A CA 1
ATOM 674 C C . LYS A 1 82 ? -11.913 7.230 12.298 1.00 92.06 82 LYS A C 1
ATOM 676 O O . LYS A 1 82 ? -11.047 6.997 13.145 1.00 92.06 82 LYS A O 1
ATOM 681 N N . PHE A 1 83 ? -12.860 8.144 12.479 1.00 86.56 83 PHE A N 1
ATOM 682 C CA . PHE A 1 83 ? -13.159 8.751 13.773 1.00 86.56 83 PHE A CA 1
ATOM 683 C C . PHE A 1 83 ? -14.152 7.867 14.535 1.00 86.56 83 PHE A C 1
ATOM 685 O O . PHE A 1 83 ? -15.101 7.349 13.947 1.00 86.56 83 PHE A O 1
ATOM 692 N N . PHE A 1 84 ? -13.933 7.688 15.836 1.00 82.19 84 PHE A N 1
ATOM 693 C CA . PHE A 1 84 ? -14.793 6.871 16.691 1.00 82.19 84 PHE A CA 1
ATOM 694 C C . PHE A 1 84 ? -15.763 7.767 17.459 1.00 82.19 84 PHE A C 1
ATOM 696 O O . PHE A 1 84 ? -15.344 8.645 18.213 1.00 82.19 84 PHE A O 1
ATOM 703 N N . GLY A 1 85 ? -17.061 7.545 17.252 1.00 83.00 85 GLY A N 1
ATOM 704 C CA . GLY A 1 85 ? -18.124 8.221 17.994 1.00 83.00 85 GLY A CA 1
ATOM 705 C C . GLY A 1 85 ? -18.510 7.476 19.273 1.00 83.00 85 GLY A C 1
ATOM 706 O O . GLY A 1 85 ? -18.095 6.341 19.510 1.00 83.00 85 GLY A O 1
ATOM 707 N N . GLU A 1 86 ? -19.379 8.082 20.086 1.00 82.62 86 GLU A N 1
ATOM 708 C CA . GLU A 1 86 ? -19.899 7.465 21.318 1.00 82.62 86 GLU A CA 1
ATOM 709 C C . GLU A 1 86 ? -20.519 6.075 21.068 1.00 82.62 86 GLU A C 1
ATOM 711 O O . GLU A 1 86 ? -20.325 5.147 21.860 1.00 82.62 86 GLU A O 1
ATOM 716 N N . GLU A 1 87 ? -21.204 5.898 19.933 1.00 85.06 87 GLU A N 1
ATOM 717 C CA . GLU A 1 87 ? -21.763 4.608 19.523 1.00 85.06 87 GLU A CA 1
ATOM 718 C C . GLU A 1 87 ? -20.704 3.542 19.224 1.00 85.06 87 GLU A C 1
ATOM 720 O O . GLU A 1 87 ? -20.930 2.368 19.523 1.00 85.06 87 GLU A O 1
ATOM 725 N N . ASP A 1 88 ? -19.560 3.913 18.640 1.00 83.00 88 ASP A N 1
ATOM 726 C CA . ASP A 1 88 ? -18.470 2.968 18.389 1.00 83.00 88 ASP A CA 1
ATOM 727 C C . ASP A 1 88 ? -17.900 2.468 19.714 1.00 83.00 88 ASP A C 1
ATOM 729 O O . ASP A 1 88 ? -17.794 1.260 19.922 1.00 83.00 88 ASP A O 1
ATOM 733 N N . PHE A 1 89 ? -17.636 3.376 20.659 1.00 78.19 89 PHE A N 1
ATOM 734 C CA . PHE A 1 89 ? -17.204 3.004 22.006 1.00 78.19 89 PHE A CA 1
ATOM 735 C C . PHE A 1 89 ? -18.252 2.174 22.750 1.00 78.19 89 PHE A C 1
ATOM 737 O O . PHE A 1 89 ? -17.903 1.254 23.488 1.00 78.19 89 PHE A O 1
ATOM 744 N N . LYS A 1 90 ? -19.550 2.444 22.557 1.00 82.19 90 LYS A N 1
ATOM 745 C CA . LYS A 1 90 ? -20.617 1.597 23.106 1.00 82.19 90 LYS A CA 1
ATOM 746 C C . LYS A 1 90 ? -20.540 0.174 22.539 1.00 82.19 90 LYS A C 1
ATOM 748 O O . LYS A 1 90 ? -20.540 -0.773 23.323 1.00 82.19 90 LYS A O 1
ATOM 753 N N . LYS A 1 91 ? -20.387 0.022 21.218 1.00 80.12 91 LYS A N 1
ATOM 754 C CA . LYS A 1 91 ? -20.223 -1.281 20.543 1.00 80.12 91 LYS A CA 1
ATOM 755 C C . LYS A 1 91 ? -18.944 -2.007 20.989 1.00 80.12 91 LYS A C 1
ATOM 757 O O . LYS A 1 91 ? -18.996 -3.211 21.229 1.00 80.12 91 LYS A O 1
ATOM 762 N N . LEU A 1 92 ? -17.822 -1.297 21.153 1.00 74.69 92 LEU A N 1
ATOM 763 C CA . LEU A 1 92 ? -16.567 -1.855 21.682 1.00 74.69 92 LEU A CA 1
ATOM 764 C C . LEU A 1 92 ? -16.744 -2.370 23.117 1.00 74.69 92 LEU A C 1
ATOM 766 O O . LEU A 1 92 ? -16.463 -3.537 23.383 1.00 74.69 92 LEU A O 1
ATOM 770 N N . ARG A 1 93 ? -17.320 -1.564 24.019 1.00 74.50 93 ARG A N 1
ATOM 771 C CA . ARG A 1 93 ? -17.626 -1.983 25.401 1.00 74.50 93 ARG A CA 1
ATOM 772 C C . ARG A 1 93 ? -18.585 -3.177 25.454 1.00 74.50 93 ARG A C 1
ATOM 774 O O . ARG A 1 93 ? -18.417 -4.063 26.287 1.00 74.50 93 ARG A O 1
ATOM 781 N N . GLU A 1 94 ? -19.587 -3.233 24.577 1.00 77.75 94 GLU A N 1
ATOM 782 C CA . GLU A 1 94 ? -20.520 -4.366 24.487 1.00 77.75 94 GLU A CA 1
ATOM 783 C C . GLU A 1 94 ? -19.863 -5.652 23.959 1.00 77.75 94 GLU A C 1
ATOM 785 O O . GLU A 1 94 ? -20.203 -6.736 24.439 1.00 77.75 94 GLU A O 1
ATOM 790 N N . LYS A 1 95 ? -18.889 -5.555 23.041 1.00 69.69 95 LYS A N 1
ATOM 791 C CA . LYS A 1 95 ? -18.030 -6.689 22.652 1.00 69.69 95 LYS A CA 1
ATOM 792 C C . LYS A 1 95 ? -17.124 -7.125 23.808 1.00 69.69 95 LYS A C 1
ATOM 794 O O . LYS A 1 95 ? -17.110 -8.307 24.143 1.00 69.69 95 LYS A O 1
ATOM 799 N N . GLY A 1 96 ? -16.442 -6.179 24.459 1.00 66.69 96 GLY A N 1
ATOM 800 C CA . GLY A 1 96 ? -15.535 -6.433 25.584 1.00 66.69 96 GLY A CA 1
ATOM 801 C C . GLY A 1 96 ? -16.196 -7.183 26.745 1.00 66.69 96 GLY A C 1
ATOM 802 O O . GLY A 1 96 ? -15.594 -8.096 27.297 1.00 66.69 96 GLY A O 1
ATOM 803 N N . LYS A 1 97 ? -17.474 -6.902 27.045 1.00 70.31 97 LYS A N 1
ATOM 804 C CA . LYS A 1 97 ? -18.268 -7.626 28.064 1.00 70.31 97 LYS A CA 1
ATOM 805 C C . LYS A 1 97 ? -18.414 -9.136 27.829 1.00 70.31 97 LYS A C 1
ATOM 807 O O . LYS A 1 97 ? -18.782 -9.843 28.763 1.00 70.31 97 LYS A O 1
ATOM 812 N N . LYS A 1 98 ? -18.200 -9.631 26.605 1.00 70.44 98 LYS A N 1
ATOM 813 C CA . LYS A 1 98 ? -18.290 -11.065 26.266 1.00 70.44 98 LYS A CA 1
ATOM 814 C C . LYS A 1 98 ? -16.945 -11.792 26.346 1.00 70.44 98 LYS A C 1
ATOM 816 O O . LYS A 1 98 ? -16.906 -12.999 26.127 1.00 70.44 98 LYS A O 1
ATOM 821 N N . LEU A 1 99 ? -15.862 -11.069 26.619 1.00 63.97 99 LEU A N 1
ATOM 822 C CA . LEU A 1 99 ? -14.497 -11.582 26.616 1.00 63.97 99 LEU A CA 1
ATOM 823 C C . LEU A 1 99 ? -13.915 -11.577 28.040 1.00 63.97 99 LEU A C 1
ATOM 825 O O . LEU A 1 99 ? -14.350 -10.785 28.879 1.00 63.97 99 LEU A O 1
ATOM 829 N N . PRO A 1 100 ? -12.924 -12.437 28.342 1.00 65.44 100 PRO A N 1
ATOM 830 C CA . PRO A 1 100 ? -12.198 -12.371 29.607 1.00 65.44 100 PRO A CA 1
ATOM 831 C C . PRO A 1 100 ? -11.557 -10.991 29.824 1.00 65.44 100 PRO A C 1
ATOM 833 O O . PRO A 1 100 ? -11.117 -10.348 28.870 1.00 65.44 100 PRO A O 1
ATOM 836 N N . LEU A 1 101 ? -11.458 -10.560 31.088 1.00 63.59 101 LEU A N 1
ATOM 837 C CA . LEU A 1 101 ? -11.056 -9.198 31.479 1.00 63.59 101 LEU A CA 1
ATOM 838 C C . LEU A 1 101 ? -9.761 -8.714 30.793 1.00 63.59 101 LEU A C 1
ATOM 840 O O . LEU A 1 101 ? -9.703 -7.576 30.327 1.00 63.59 101 LEU A O 1
ATOM 844 N N . ILE A 1 102 ? -8.769 -9.603 30.664 1.00 59.81 102 ILE A N 1
ATOM 845 C CA . ILE A 1 102 ? -7.475 -9.341 30.014 1.00 59.81 102 ILE A CA 1
ATOM 846 C C . ILE A 1 102 ? -7.599 -8.902 28.545 1.00 59.81 102 ILE A C 1
ATOM 848 O O . ILE A 1 102 ? -6.813 -8.079 28.093 1.00 59.81 102 ILE A O 1
ATOM 852 N N . TYR A 1 103 ? -8.613 -9.380 27.816 1.00 58.12 103 TYR A N 1
ATOM 853 C CA . TYR A 1 103 ? -8.886 -8.954 26.440 1.00 58.12 103 TYR A CA 1
ATOM 854 C C . TYR A 1 103 ? -9.721 -7.672 26.391 1.00 58.12 103 TYR A C 1
ATOM 856 O O . TYR A 1 103 ? -9.564 -6.875 25.473 1.00 58.12 103 TYR A O 1
ATOM 864 N N . SER A 1 104 ? -10.592 -7.438 27.380 1.00 58.41 104 SER A N 1
ATOM 865 C CA . SER A 1 104 ? -11.429 -6.229 27.402 1.00 58.41 104 SER A CA 1
ATOM 866 C C . SER A 1 104 ? -10.614 -4.940 27.565 1.00 58.41 104 SER A C 1
ATOM 868 O O . SER A 1 104 ? -10.957 -3.937 26.949 1.00 58.41 104 SER A O 1
ATOM 870 N N . LEU A 1 105 ?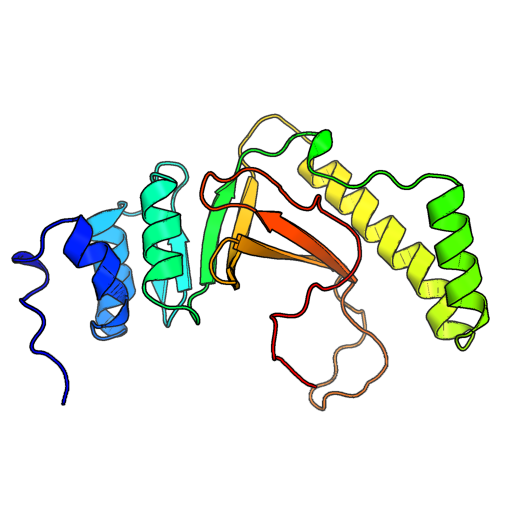 -9.502 -4.998 28.310 1.00 57.97 105 LEU A N 1
ATOM 871 C CA . LEU A 1 105 ? -8.557 -3.888 28.487 1.00 57.97 105 LEU A CA 1
ATOM 872 C C . LEU A 1 105 ? -7.805 -3.520 27.195 1.00 57.97 105 LEU A C 1
ATOM 874 O O . LEU A 1 105 ? -7.280 -2.418 27.088 1.00 57.97 105 LEU A O 1
ATOM 878 N N . ARG A 1 106 ? -7.749 -4.418 26.203 1.00 63.19 106 ARG A N 1
ATOM 879 C CA . ARG A 1 106 ? -6.932 -4.212 24.998 1.00 63.19 106 ARG A CA 1
ATOM 880 C C . ARG A 1 106 ? -7.614 -3.417 23.900 1.00 63.19 106 ARG A C 1
ATOM 882 O O . ARG A 1 106 ? -6.906 -2.827 23.100 1.00 63.19 106 ARG A O 1
ATOM 889 N N . TYR A 1 107 ? -8.944 -3.337 23.875 1.00 65.56 107 TYR A N 1
ATOM 890 C CA . TYR A 1 107 ? -9.635 -2.468 22.913 1.00 65.56 107 TYR A CA 1
ATOM 891 C C . TYR A 1 107 ? -9.364 -0.984 23.170 1.00 65.56 107 TYR A C 1
ATOM 893 O O . TYR A 1 107 ? -9.298 -0.204 22.222 1.00 65.56 107 TYR A O 1
ATOM 901 N N . ASP A 1 108 ? -9.191 -0.601 24.437 1.00 70.25 108 ASP A N 1
ATOM 902 C CA . ASP A 1 108 ? -8.822 0.767 24.794 1.00 70.25 108 ASP A CA 1
ATOM 903 C C . ASP A 1 108 ? -7.361 1.047 24.381 1.00 70.25 108 ASP A C 1
ATOM 905 O O . ASP A 1 108 ? -7.092 2.095 23.796 1.00 70.25 108 ASP A O 1
ATOM 909 N N . ASN A 1 109 ? -6.443 0.086 24.566 1.00 77.25 109 ASN A N 1
ATOM 910 C CA . ASN A 1 109 ? -5.055 0.195 24.091 1.00 77.25 109 ASN A CA 1
ATOM 911 C C . ASN A 1 109 ? -4.960 0.254 22.554 1.00 77.25 109 ASN A C 1
ATOM 913 O O . ASN A 1 109 ? -4.363 1.185 22.027 1.00 77.25 109 ASN A O 1
ATOM 917 N N . GLU A 1 110 ? -5.607 -0.670 21.833 1.00 77.75 110 GLU A N 1
ATOM 918 C CA . GLU A 1 110 ? -5.627 -0.730 20.359 1.00 77.75 110 GLU A CA 1
ATOM 919 C C . GLU A 1 110 ? -6.161 0.576 19.752 1.00 77.75 110 GLU A C 1
ATOM 921 O O . GLU A 1 110 ? -5.634 1.093 18.764 1.00 77.75 110 GLU A O 1
ATOM 926 N N . TYR A 1 111 ? -7.178 1.167 20.386 1.00 83.06 111 TYR A N 1
ATOM 927 C CA . TYR A 1 111 ? -7.686 2.479 20.008 1.00 83.06 111 TYR A CA 1
ATOM 928 C C . TYR A 1 111 ? -6.688 3.616 20.293 1.00 83.06 111 TYR A C 1
ATOM 930 O O . TYR A 1 111 ? -6.527 4.502 19.449 1.00 83.06 111 TYR A O 1
ATOM 938 N N . CYS A 1 112 ? -6.013 3.611 21.446 1.00 85.31 112 CYS A N 1
ATOM 939 C CA . CYS A 1 112 ? -4.986 4.600 21.787 1.00 85.31 112 CYS A CA 1
ATOM 940 C C . CYS A 1 112 ? -3.788 4.538 20.824 1.00 85.31 112 CYS A C 1
ATOM 942 O O . CYS A 1 112 ? -3.427 5.571 20.254 1.00 85.31 112 CYS A O 1
ATOM 944 N N . ALA A 1 113 ? -3.248 3.344 20.564 1.00 87.94 113 ALA A N 1
ATOM 945 C CA . ALA A 1 113 ? -2.173 3.102 19.601 1.00 87.94 113 ALA A CA 1
ATOM 946 C C . ALA A 1 113 ? -2.543 3.618 18.201 1.00 87.94 113 ALA A C 1
ATOM 948 O O . ALA A 1 113 ? -1.792 4.377 17.578 1.00 87.94 113 ALA A O 1
ATOM 949 N N . TYR A 1 114 ? -3.756 3.297 17.737 1.00 90.69 114 TYR A N 1
ATOM 950 C CA . TYR A 1 114 ? -4.298 3.819 16.486 1.00 90.69 114 TYR A CA 1
ATOM 951 C C . TYR A 1 114 ? -4.404 5.351 16.474 1.00 90.69 114 TYR A C 1
ATOM 953 O O . TYR A 1 114 ? -4.066 5.961 15.460 1.00 90.69 114 TYR A O 1
ATOM 961 N N . GLN A 1 115 ? -4.848 5.999 17.558 1.00 90.12 115 GLN A N 1
ATOM 962 C CA . GLN A 1 115 ? -4.940 7.464 17.600 1.00 90.12 115 GLN A CA 1
ATOM 963 C C . GLN A 1 115 ? -3.565 8.133 17.582 1.00 90.12 115 GLN A C 1
ATOM 965 O O . GLN A 1 115 ? -3.363 9.072 16.810 1.00 90.12 115 GLN A O 1
ATOM 970 N N . GLU A 1 116 ? -2.599 7.629 18.350 1.00 91.25 116 GLU A N 1
ATOM 971 C CA . GLU A 1 116 ? -1.223 8.124 18.291 1.00 91.25 116 GLU A CA 1
ATOM 972 C C . GLU A 1 116 ? -0.612 7.968 16.896 1.00 91.25 116 GLU A C 1
ATOM 974 O O . GLU A 1 116 ? 0.033 8.885 16.377 1.00 91.25 116 GLU A O 1
ATOM 979 N N . TRP A 1 117 ? -0.802 6.801 16.277 1.00 92.94 117 TRP A N 1
ATOM 980 C CA . TRP A 1 117 ? -0.354 6.536 14.917 1.00 92.94 117 TRP A CA 1
ATOM 981 C C . TRP A 1 117 ? -1.041 7.465 13.908 1.00 92.94 117 TRP A C 1
ATOM 983 O O . TRP A 1 117 ? -0.363 8.113 13.110 1.00 92.94 117 TRP A O 1
ATOM 993 N N . ARG A 1 118 ? -2.365 7.627 13.990 1.00 93.38 118 ARG A N 1
ATOM 994 C CA . ARG A 1 118 ? -3.151 8.546 13.156 1.00 93.38 118 ARG A CA 1
ATOM 995 C C . ARG A 1 118 ? -2.651 9.985 13.282 1.00 93.38 118 ARG A C 1
ATOM 997 O O . ARG A 1 118 ? -2.494 10.661 12.268 1.00 93.38 118 ARG A O 1
ATOM 1004 N N . GLU A 1 119 ? -2.344 10.463 14.487 1.00 91.56 119 GLU A N 1
ATOM 1005 C CA . GLU A 1 119 ? -1.733 11.784 14.670 1.00 91.56 119 GLU A CA 1
ATOM 1006 C C . GLU A 1 119 ? -0.359 11.887 14.000 1.00 91.56 119 GLU A C 1
ATOM 1008 O O . GLU A 1 119 ? -0.084 12.877 13.320 1.00 91.56 119 GLU A O 1
ATOM 1013 N N . LYS A 1 120 ? 0.506 10.873 14.152 1.00 91.12 120 LYS A N 1
ATOM 1014 C CA . LYS A 1 120 ? 1.816 10.809 13.474 1.00 91.12 120 LYS A CA 1
ATOM 1015 C C . LYS A 1 120 ? 1.634 10.839 11.944 1.00 91.12 120 LYS A C 1
ATOM 1017 O O . LYS A 1 120 ? 2.345 11.576 11.256 1.00 91.12 120 LYS A O 1
ATOM 1022 N N . MET A 1 121 ? 0.629 10.141 11.412 1.00 90.38 121 MET A N 1
ATOM 1023 C CA . MET A 1 121 ? 0.295 10.133 9.984 1.00 90.38 121 MET A CA 1
ATOM 1024 C C . MET A 1 121 ? -0.283 11.463 9.492 1.00 90.38 121 MET A C 1
ATOM 1026 O O . MET A 1 121 ? 0.083 11.896 8.405 1.00 90.38 121 MET A O 1
ATOM 1030 N N . LEU A 1 122 ? -1.094 12.170 10.279 1.00 89.50 122 LEU A N 1
ATOM 1031 C CA . LEU A 1 122 ? -1.657 13.475 9.901 1.00 89.50 122 LEU A CA 1
ATOM 1032 C C . LEU A 1 122 ? -0.683 14.658 10.091 1.00 89.50 122 LEU A C 1
ATOM 1034 O O . LEU A 1 122 ? -0.966 15.772 9.646 1.00 89.50 122 LEU A O 1
ATOM 1038 N N . ARG A 1 123 ? 0.499 14.448 10.692 1.00 89.50 123 ARG A N 1
ATOM 1039 C CA . ARG A 1 123 ? 1.548 15.482 10.769 1.00 89.50 123 ARG A CA 1
ATOM 1040 C C . ARG A 1 123 ? 2.131 15.782 9.382 1.00 89.50 123 ARG A C 1
ATOM 1042 O O . ARG A 1 123 ? 2.882 14.990 8.808 1.00 89.50 123 ARG A O 1
ATOM 1049 N N . GLY A 1 124 ? 1.826 16.976 8.877 1.00 87.12 124 GLY A N 1
ATOM 1050 C CA . GLY A 1 124 ? 2.366 17.528 7.632 1.00 87.12 124 GLY A CA 1
ATOM 1051 C C . GLY A 1 124 ? 1.752 16.945 6.352 1.00 87.12 124 GLY A C 1
ATOM 1052 O O . GLY A 1 124 ? 1.162 15.872 6.346 1.00 87.12 124 GLY A O 1
ATOM 1053 N N . THR A 1 125 ? 1.937 17.660 5.241 1.00 84.38 125 THR A N 1
ATOM 1054 C CA . THR A 1 125 ? 1.248 17.442 3.951 1.00 84.38 125 THR A CA 1
ATOM 1055 C C . THR A 1 125 ? 1.989 16.536 2.959 1.00 84.38 125 THR A C 1
ATOM 1057 O O . THR A 1 125 ? 1.601 16.440 1.793 1.00 84.38 125 THR A O 1
ATOM 1060 N N . ARG A 1 126 ? 3.090 15.900 3.377 1.00 89.56 126 ARG A N 1
ATOM 1061 C CA . ARG A 1 126 ? 3.876 15.006 2.508 1.00 89.56 126 ARG A CA 1
ATOM 1062 C C . ARG A 1 126 ? 3.135 13.679 2.284 1.00 89.56 126 ARG A C 1
ATOM 1064 O O . ARG A 1 126 ? 2.477 13.221 3.216 1.00 89.56 126 ARG A O 1
ATOM 1071 N N . PRO A 1 127 ? 3.279 13.028 1.113 1.00 91.69 127 PRO A N 1
ATOM 1072 C CA . PRO A 1 127 ? 2.860 11.640 0.937 1.00 91.69 127 PRO A CA 1
ATOM 1073 C C . PRO A 1 127 ? 3.467 10.727 2.011 1.00 91.69 127 PRO A C 1
ATOM 1075 O O . PRO A 1 127 ? 4.577 10.970 2.494 1.00 91.69 127 PRO A O 1
ATOM 1078 N N . LYS A 1 128 ? 2.731 9.685 2.382 1.00 92.25 128 LYS A N 1
ATOM 1079 C CA . LYS A 1 128 ? 3.085 8.708 3.410 1.00 92.25 128 LYS A CA 1
ATOM 1080 C C . LYS A 1 128 ? 3.458 7.399 2.725 1.00 92.25 128 LYS A C 1
ATOM 1082 O O . LYS A 1 128 ? 2.769 6.981 1.800 1.00 92.25 128 LYS A O 1
ATOM 1087 N N . LEU A 1 129 ? 4.552 6.783 3.157 1.00 94.00 129 LEU A N 1
ATOM 1088 C CA . LEU A 1 129 ? 4.965 5.475 2.660 1.00 94.00 129 LEU A CA 1
ATOM 1089 C C . LEU A 1 129 ? 4.084 4.407 3.319 1.00 94.00 129 LEU A C 1
ATOM 1091 O O . LEU A 1 129 ? 4.019 4.358 4.547 1.00 94.00 129 LEU A O 1
ATOM 1095 N N . LEU A 1 130 ? 3.401 3.592 2.519 1.00 94.88 130 LEU A N 1
ATOM 1096 C CA . LEU A 1 130 ? 2.514 2.525 2.985 1.00 94.88 130 LEU A CA 1
ATOM 1097 C C . LEU A 1 130 ? 2.923 1.194 2.355 1.00 94.88 130 LEU A C 1
ATOM 1099 O O . LEU A 1 130 ? 3.219 1.159 1.161 1.00 94.88 130 LEU A O 1
ATOM 1103 N N . ASN A 1 131 ? 2.862 0.108 3.129 1.00 94.69 131 ASN A N 1
ATOM 1104 C CA . ASN A 1 131 ? 2.798 -1.244 2.572 1.00 94.69 131 ASN A CA 1
ATOM 1105 C C . ASN A 1 131 ? 1.433 -1.430 1.891 1.00 94.69 131 ASN A C 1
ATOM 1107 O O . ASN A 1 131 ? 0.407 -1.074 2.479 1.00 94.69 131 ASN A O 1
ATOM 1111 N N . LEU A 1 132 ? 1.420 -1.991 0.686 1.00 95.44 132 LEU A N 1
ATOM 1112 C CA . LEU A 1 132 ? 0.234 -2.292 -0.112 1.00 95.44 132 LEU A CA 1
ATOM 1113 C C . LEU A 1 132 ? 0.318 -3.721 -0.648 1.00 95.44 132 LEU A C 1
ATOM 1115 O O . LEU A 1 132 ? 1.386 -4.178 -1.061 1.00 95.44 132 LEU A O 1
ATOM 1119 N N . GLU A 1 133 ? -0.825 -4.397 -0.677 1.00 93.88 133 GLU A N 1
ATOM 1120 C CA . GLU A 1 133 ? -0.973 -5.757 -1.195 1.00 93.88 133 GLU A CA 1
ATOM 1121 C C . GLU A 1 133 ? -2.263 -5.888 -2.006 1.00 93.88 133 GLU A C 1
ATOM 1123 O O . GLU A 1 133 ? -3.239 -5.174 -1.759 1.00 93.88 133 GLU A O 1
ATOM 1128 N N . PHE A 1 134 ? -2.304 -6.855 -2.923 1.00 91.81 134 PHE A N 1
ATOM 1129 C CA . PHE A 1 134 ? -3.532 -7.223 -3.624 1.00 91.81 134 PHE A CA 1
ATOM 1130 C C . PHE A 1 134 ? -4.522 -7.912 -2.669 1.00 91.81 134 PHE A C 1
ATOM 1132 O O . PHE A 1 134 ? -4.218 -8.976 -2.110 1.00 91.81 134 PHE A O 1
ATOM 1139 N N . TYR A 1 135 ? -5.708 -7.323 -2.490 1.00 91.19 135 TYR A N 1
ATOM 1140 C CA . TYR A 1 135 ? -6.739 -7.835 -1.584 1.00 91.19 135 TYR A CA 1
ATOM 1141 C C . TYR A 1 135 ? -7.774 -8.687 -2.323 1.00 91.19 135 TYR A C 1
ATOM 1143 O O . TYR A 1 135 ? -7.937 -9.868 -2.006 1.00 91.19 135 TYR A O 1
ATOM 1151 N N . ASP A 1 136 ? -8.419 -8.101 -3.331 1.00 89.50 136 ASP A N 1
ATOM 1152 C CA . ASP A 1 136 ? -9.375 -8.748 -4.230 1.00 89.50 136 ASP A CA 1
ATOM 1153 C C . ASP A 1 136 ? -9.333 -8.113 -5.632 1.00 89.50 136 ASP A C 1
ATOM 1155 O O . ASP A 1 136 ? -8.558 -7.191 -5.887 1.00 89.50 136 ASP A O 1
ATOM 1159 N N . ASP A 1 137 ? -10.186 -8.596 -6.541 1.00 87.56 137 ASP A N 1
ATOM 1160 C CA . ASP A 1 13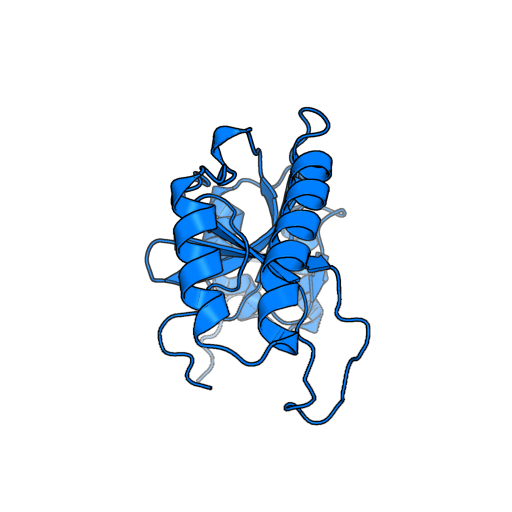7 ? -10.245 -8.187 -7.952 1.00 87.56 137 ASP A CA 1
ATOM 1161 C C . ASP A 1 137 ? -10.409 -6.674 -8.197 1.00 87.56 137 ASP A C 1
ATOM 1163 O O . ASP A 1 137 ? -10.225 -6.234 -9.332 1.00 87.56 137 ASP A O 1
ATOM 1167 N N . ASN A 1 138 ? -10.766 -5.875 -7.181 1.00 91.06 138 ASN A N 1
ATOM 1168 C CA . ASN A 1 138 ? -11.024 -4.438 -7.312 1.00 91.06 138 ASN A CA 1
ATOM 1169 C C . ASN A 1 138 ? -10.261 -3.564 -6.303 1.00 91.06 138 ASN A C 1
ATOM 1171 O O . ASN A 1 138 ? -10.370 -2.337 -6.381 1.00 91.06 138 ASN A O 1
ATOM 1175 N N . SER A 1 139 ? -9.531 -4.152 -5.349 1.00 94.62 139 SER A N 1
ATOM 1176 C CA . SER A 1 139 ? -8.983 -3.397 -4.222 1.00 94.62 139 SER A CA 1
ATOM 1177 C C . SER A 1 139 ? -7.618 -3.865 -3.722 1.00 94.62 139 SER A C 1
ATOM 1179 O O . SER A 1 139 ? -7.198 -5.020 -3.850 1.00 94.62 139 SER A O 1
ATOM 1181 N N . LEU A 1 140 ? -6.922 -2.909 -3.113 1.00 95.06 140 LEU A N 1
ATOM 1182 C CA . LEU A 1 140 ? -5.656 -3.084 -2.422 1.00 95.06 140 LEU A CA 1
ATOM 1183 C C . LEU A 1 140 ? -5.866 -2.896 -0.921 1.00 95.06 140 LEU A C 1
ATOM 1185 O O . LEU A 1 140 ? -6.705 -2.103 -0.496 1.00 95.06 140 LEU A O 1
ATOM 1189 N N . VAL A 1 141 ? -5.066 -3.578 -0.111 1.00 95.31 141 VAL A N 1
ATOM 1190 C CA . VAL A 1 141 ? -5.077 -3.437 1.348 1.00 95.31 141 VAL A CA 1
ATOM 1191 C C . VAL A 1 141 ? -3.757 -2.856 1.832 1.00 95.31 141 VAL A C 1
ATOM 1193 O O . VAL A 1 141 ? -2.688 -3.263 1.379 1.00 95.31 141 VAL A O 1
ATOM 1196 N N . SER A 1 142 ? -3.833 -1.929 2.785 1.00 95.31 142 SER A N 1
ATOM 1197 C CA . SER A 1 142 ? -2.691 -1.556 3.619 1.00 95.31 142 SER A CA 1
ATOM 1198 C C . SER A 1 142 ? -2.930 -2.051 5.035 1.00 95.31 142 SER A C 1
ATOM 1200 O O . SER A 1 142 ? -4.024 -1.866 5.574 1.00 95.31 142 SER A O 1
ATOM 1202 N N . ARG A 1 143 ? -1.912 -2.677 5.631 1.00 91.75 143 ARG A N 1
ATOM 1203 C CA . ARG A 1 143 ? -1.908 -3.132 7.026 1.00 91.75 143 ARG A CA 1
ATOM 1204 C C . ARG A 1 143 ? -0.646 -2.630 7.699 1.00 91.75 143 ARG A C 1
ATOM 1206 O O . ARG A 1 143 ? 0.449 -2.806 7.167 1.00 91.75 143 ARG A O 1
ATOM 1213 N N . ILE A 1 144 ? -0.809 -1.988 8.846 1.00 89.88 144 ILE A N 1
ATOM 1214 C CA . ILE A 1 144 ? 0.279 -1.344 9.578 1.00 89.88 144 ILE A CA 1
ATOM 1215 C C . ILE A 1 144 ? 0.178 -1.750 11.041 1.00 89.88 144 ILE A C 1
ATOM 1217 O O . ILE A 1 144 ? -0.865 -1.540 11.656 1.00 89.88 144 ILE A O 1
ATOM 1221 N N . CYS A 1 145 ? 1.257 -2.307 11.587 1.00 88.56 145 CYS A N 1
ATOM 1222 C CA . CYS A 1 145 ? 1.405 -2.467 13.026 1.00 88.56 145 CYS A CA 1
ATOM 1223 C C . CYS A 1 145 ? 1.583 -1.065 13.631 1.00 88.56 145 CYS A C 1
ATOM 1225 O O . CYS A 1 145 ? 2.497 -0.327 13.255 1.00 88.56 145 CYS A O 1
ATOM 1227 N N . THR A 1 146 ? 0.651 -0.655 14.488 1.00 86.81 146 THR A N 1
ATOM 1228 C CA . THR A 1 146 ? 0.679 0.635 15.190 1.00 86.81 146 THR A CA 1
ATOM 1229 C C . THR A 1 146 ? 1.413 0.548 16.523 1.00 86.81 146 THR A C 1
ATOM 1231 O O . THR A 1 146 ? 1.954 1.556 16.971 1.00 86.81 146 THR A O 1
ATOM 1234 N N . GLU A 1 147 ? 1.426 -0.640 17.129 1.00 84.69 147 GLU A N 1
ATOM 1235 C CA . GLU A 1 147 ? 2.125 -0.980 18.370 1.00 84.69 147 GLU A CA 1
ATOM 1236 C C . GLU A 1 147 ? 2.403 -2.491 18.357 1.00 84.69 147 GLU A C 1
ATOM 1238 O O . GLU A 1 147 ? 1.469 -3.282 18.205 1.00 84.69 147 GLU A O 1
ATOM 1243 N N . GLU A 1 148 ? 3.676 -2.879 18.456 1.00 78.31 148 GLU A N 1
ATOM 1244 C CA . GLU A 1 148 ? 4.083 -4.287 18.559 1.00 78.31 148 GLU A CA 1
ATOM 1245 C C . GLU A 1 148 ? 3.674 -4.845 19.928 1.00 78.31 148 GLU A C 1
ATOM 1247 O O . GLU A 1 148 ? 3.698 -4.133 20.934 1.00 78.31 148 GLU A O 1
ATOM 1252 N N . GLY A 1 149 ? 3.299 -6.122 19.986 1.00 69.00 149 GLY A N 1
ATOM 1253 C CA . GLY A 1 149 ? 3.023 -6.781 21.259 1.00 69.00 149 GLY A CA 1
ATOM 1254 C C . GLY A 1 149 ? 4.299 -6.965 22.091 1.00 69.00 149 GLY A C 1
ATOM 1255 O O . GLY A 1 149 ? 5.266 -7.558 21.623 1.00 69.00 149 GLY A O 1
ATOM 1256 N N . ASP A 1 150 ? 4.276 -6.573 23.371 1.00 58.69 150 ASP A N 1
ATOM 1257 C CA . ASP A 1 150 ? 5.401 -6.731 24.323 1.00 58.69 150 ASP A CA 1
ATOM 1258 C C . ASP A 1 150 ? 5.846 -8.199 24.563 1.00 58.69 150 ASP A C 1
ATOM 1260 O O . ASP A 1 150 ? 6.795 -8.458 25.311 1.00 58.69 150 ASP A O 1
ATOM 1264 N N . ARG A 1 151 ? 5.136 -9.184 23.992 1.00 52.47 151 ARG A N 1
ATOM 1265 C CA . ARG A 1 151 ? 5.373 -10.625 24.165 1.00 52.47 151 ARG A CA 1
ATOM 1266 C C . ARG A 1 151 ? 5.169 -11.386 22.857 1.00 52.47 151 ARG A C 1
ATOM 1268 O O . ARG A 1 151 ? 4.110 -11.965 22.634 1.00 52.47 151 ARG A O 1
ATOM 1275 N N . GLY A 1 152 ? 6.201 -11.422 22.022 1.00 46.56 152 GLY A N 1
ATOM 1276 C CA . GLY A 1 152 ? 6.263 -12.398 20.934 1.00 46.56 152 GLY A CA 1
ATOM 1277 C C . GLY A 1 152 ? 6.408 -13.831 21.464 1.00 46.56 152 GLY A C 1
ATOM 1278 O O . GLY A 1 152 ? 7.035 -14.050 22.505 1.00 46.56 152 GLY A O 1
ATOM 1279 N N . ASP A 1 153 ? 5.876 -14.802 20.721 1.00 46.47 153 ASP A N 1
ATOM 1280 C CA . ASP A 1 153 ? 6.283 -16.208 20.802 1.00 46.47 153 ASP A CA 1
ATOM 1281 C C . ASP A 1 153 ? 6.635 -16.745 19.401 1.00 46.47 153 ASP A C 1
ATOM 1283 O O . ASP A 1 153 ? 6.353 -16.106 18.382 1.00 46.47 153 ASP A O 1
ATOM 1287 N N . GLU A 1 154 ? 7.323 -17.887 19.358 1.00 43.72 154 GLU A N 1
ATOM 1288 C CA . GLU A 1 154 ? 7.770 -18.543 18.119 1.00 43.72 154 GLU A CA 1
ATOM 1289 C C . GLU A 1 154 ? 6.827 -19.703 17.717 1.00 43.72 154 GLU A C 1
ATOM 1291 O O . GLU A 1 154 ? 7.137 -20.472 16.804 1.00 43.72 154 GLU A O 1
ATOM 1296 N N . ASP A 1 155 ? 5.690 -19.861 18.408 1.00 42.22 155 ASP A N 1
ATOM 1297 C CA . ASP A 1 155 ? 4.877 -21.086 18.428 1.00 42.22 155 ASP A CA 1
ATOM 1298 C C . ASP A 1 155 ? 3.348 -20.887 18.277 1.00 42.22 155 ASP A C 1
ATOM 1300 O O . ASP A 1 155 ? 2.605 -21.859 18.114 1.00 42.22 155 ASP A O 1
ATOM 1304 N N . GLY A 1 156 ? 2.877 -19.643 18.159 1.00 39.69 156 GLY A N 1
ATOM 1305 C CA . GLY A 1 156 ? 1.659 -19.279 17.428 1.00 39.69 156 GLY A CA 1
ATOM 1306 C C . GLY A 1 156 ? 0.350 -19.217 18.220 1.00 39.69 156 GLY A C 1
ATOM 1307 O O . GLY A 1 156 ? -0.705 -19.075 17.599 1.00 39.69 156 GLY A O 1
ATOM 1308 N N . PHE A 1 157 ? 0.374 -19.307 19.556 1.00 43.50 157 PHE A N 1
ATOM 1309 C CA . PHE A 1 157 ? -0.842 -19.221 20.393 1.00 43.50 157 PHE A CA 1
ATOM 1310 C C . PHE A 1 157 ? -0.670 -18.418 21.711 1.00 43.50 157 PHE A C 1
ATOM 1312 O O . PHE A 1 157 ? -1.574 -18.402 22.555 1.00 43.50 157 PHE A O 1
ATOM 1319 N N . GLY A 1 158 ? 0.447 -17.704 21.889 1.00 39.41 158 GLY A N 1
ATOM 1320 C CA . GLY A 1 158 ? 0.864 -17.000 23.111 1.00 39.41 158 GLY A CA 1
ATOM 1321 C C . GLY A 1 158 ? 0.291 -15.608 23.351 1.00 39.41 158 GLY A C 1
ATOM 1322 O O . GLY A 1 158 ? 1.020 -14.656 23.607 1.00 39.41 158 GLY A O 1
ATOM 1323 N N . VAL A 1 159 ? -1.038 -15.533 23.436 1.00 46.94 159 VAL A N 1
ATOM 1324 C CA . VAL A 1 159 ? -1.78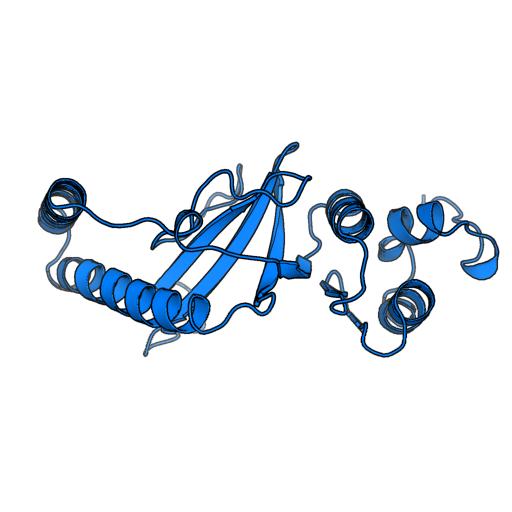5 -14.523 24.215 1.00 46.94 159 VAL A CA 1
ATOM 1325 C C . VAL A 1 159 ? -1.781 -13.063 23.716 1.00 46.94 159 VAL A C 1
ATOM 1327 O O . VAL A 1 159 ? -2.827 -12.431 23.884 1.00 46.94 159 VAL A O 1
ATOM 1330 N N . GLU A 1 160 ? -0.717 -12.483 23.146 1.00 53.34 160 GLU A N 1
ATOM 1331 C CA . GLU A 1 160 ? -0.597 -11.023 22.892 1.00 53.34 160 GLU A CA 1
ATOM 1332 C C . GLU A 1 160 ? -0.349 -10.641 21.409 1.00 53.34 160 GLU A C 1
ATOM 1334 O O . GLU A 1 160 ? 0.774 -10.760 20.938 1.00 53.34 160 GLU A O 1
ATOM 1339 N N . PRO A 1 161 ? -1.382 -10.173 20.659 1.00 64.06 161 PRO A N 1
ATOM 1340 C CA . PRO A 1 161 ? -1.241 -9.758 19.262 1.00 64.06 161 PRO A CA 1
ATOM 1341 C C . PRO A 1 161 ? -0.821 -8.288 19.124 1.00 64.06 161 PRO A C 1
ATOM 1343 O O . PRO A 1 161 ? -1.347 -7.423 19.830 1.00 64.06 161 PRO A O 1
ATOM 1346 N N . ASP A 1 162 ? 0.033 -8.022 18.136 1.00 72.62 162 ASP A N 1
ATOM 1347 C CA . ASP A 1 162 ? 0.286 -6.693 17.572 1.00 72.62 162 ASP A CA 1
ATOM 1348 C C . ASP A 1 162 ? -1.018 -5.914 17.335 1.00 72.62 162 ASP A C 1
ATOM 1350 O O . ASP A 1 162 ? -2.029 -6.469 16.885 1.00 72.62 162 ASP A O 1
ATOM 1354 N N . MET A 1 163 ? -0.989 -4.609 17.592 1.00 84.12 163 MET A N 1
ATOM 1355 C CA . MET A 1 163 ? -2.110 -3.712 17.321 1.00 84.12 163 MET A CA 1
ATOM 1356 C C . MET A 1 163 ? -2.004 -3.223 15.881 1.00 84.12 163 MET A C 1
ATOM 1358 O O . MET A 1 163 ? -0.987 -2.651 15.493 1.00 84.12 163 MET A O 1
ATOM 1362 N N . TRP A 1 164 ? -3.049 -3.429 15.079 1.00 86.38 164 TRP A N 1
ATOM 1363 C CA . TRP A 1 164 ? -3.032 -3.097 13.652 1.00 86.38 164 TRP A CA 1
ATOM 1364 C C . TRP A 1 164 ? -3.979 -1.951 13.314 1.00 86.38 164 TRP A C 1
ATOM 1366 O O . TRP A 1 164 ? -5.060 -1.822 13.886 1.00 86.38 164 TRP A O 1
ATOM 1376 N N . ALA A 1 165 ? -3.603 -1.173 12.304 1.00 91.62 165 ALA A N 1
ATOM 1377 C CA . ALA A 1 165 ? -4.500 -0.314 11.551 1.00 91.62 165 ALA A CA 1
ATOM 1378 C C . ALA A 1 165 ? -4.532 -0.771 10.090 1.00 91.62 165 ALA A C 1
ATOM 1380 O O . ALA A 1 165 ? -3.484 -0.951 9.462 1.00 91.62 165 ALA A O 1
ATOM 1381 N N . CYS A 1 166 ? -5.734 -0.935 9.536 1.00 94.00 166 CYS A N 1
ATOM 1382 C CA . CYS A 1 166 ? -5.919 -1.379 8.154 1.00 94.00 166 CYS A CA 1
ATOM 1383 C C . CYS A 1 166 ? -6.891 -0.485 7.377 1.00 94.00 166 CYS A C 1
ATOM 1385 O O . CYS A 1 166 ? -7.887 -0.021 7.933 1.00 94.00 166 CYS A O 1
ATOM 1387 N N . ALA A 1 167 ? -6.622 -0.305 6.083 1.00 96.75 167 ALA A N 1
ATOM 1388 C CA . ALA A 1 167 ? -7.476 0.395 5.120 1.00 96.75 167 ALA A CA 1
ATOM 1389 C C . ALA A 1 167 ? -7.570 -0.383 3.802 1.00 96.75 167 ALA A C 1
ATOM 1391 O O . ALA A 1 167 ? -6.664 -1.155 3.470 1.00 96.75 167 ALA A O 1
ATOM 1392 N N . LEU A 1 168 ? -8.639 -0.132 3.042 1.00 96.81 168 LEU A N 1
ATOM 1393 C CA . LEU A 1 168 ? -8.777 -0.590 1.657 1.00 96.81 168 LEU A CA 1
ATOM 1394 C C . LEU A 1 168 ? -8.738 0.599 0.701 1.00 96.81 168 LEU A C 1
ATOM 1396 O O . LEU A 1 168 ? -9.363 1.633 0.953 1.00 96.81 168 LEU A O 1
ATOM 1400 N N . PHE A 1 169 ? -8.045 0.405 -0.414 1.00 96.69 169 PHE A N 1
ATOM 1401 C CA . PHE A 1 169 ? -7.894 1.353 -1.509 1.00 96.69 169 PHE A CA 1
ATOM 1402 C C . PHE A 1 169 ? -8.491 0.757 -2.782 1.00 96.69 169 PHE A C 1
ATOM 1404 O O . PHE A 1 169 ? -8.406 -0.454 -2.994 1.00 96.69 169 PHE A O 1
ATOM 1411 N N . ASP A 1 170 ? -9.051 1.594 -3.647 1.00 95.56 170 ASP A N 1
ATOM 1412 C CA . ASP A 1 170 ? -9.287 1.204 -5.037 1.00 95.56 170 ASP A CA 1
ATOM 1413 C C . ASP A 1 170 ? -7.984 1.269 -5.863 1.00 95.56 170 ASP A C 1
ATOM 1415 O O . ASP A 1 170 ? -6.917 1.678 -5.393 1.00 95.56 170 ASP A O 1
ATOM 1419 N N . PHE A 1 171 ? -8.066 0.865 -7.130 1.00 95.25 171 PHE A N 1
ATOM 1420 C CA . PHE A 1 171 ? -6.945 0.956 -8.066 1.00 95.25 171 PHE A CA 1
ATOM 1421 C C . PHE A 1 171 ? -6.633 2.381 -8.556 1.00 95.25 171 PHE A C 1
ATOM 1423 O O . PHE A 1 171 ? -5.606 2.574 -9.199 1.00 95.25 171 PHE A O 1
ATOM 1430 N N . GLU A 1 172 ? -7.450 3.388 -8.252 1.00 94.62 172 GLU A N 1
ATOM 1431 C CA . GLU A 1 172 ? -7.114 4.800 -8.498 1.00 94.62 172 GLU A CA 1
ATOM 1432 C C . GLU A 1 172 ? -6.323 5.411 -7.325 1.00 94.62 172 GLU A C 1
ATOM 1434 O O . GLU A 1 172 ? -5.728 6.479 -7.465 1.00 94.62 172 GLU A O 1
ATOM 1439 N N . GLY A 1 173 ? -6.248 4.698 -6.195 1.00 92.44 173 GLY A N 1
ATOM 1440 C CA . GLY A 1 173 ? -5.546 5.113 -4.982 1.00 92.44 173 GLY A CA 1
ATOM 1441 C C . GLY A 1 173 ? -6.430 5.864 -3.990 1.00 92.44 173 GLY A C 1
ATOM 1442 O O . GLY A 1 173 ? -5.913 6.401 -3.009 1.00 92.44 173 GLY A O 1
ATOM 1443 N N . ASN A 1 174 ? -7.749 5.892 -4.209 1.00 94.69 174 ASN A N 1
ATOM 1444 C CA . ASN A 1 174 ? -8.694 6.448 -3.249 1.00 94.69 174 ASN A CA 1
ATOM 1445 C C . ASN A 1 174 ? -8.951 5.441 -2.125 1.00 94.69 174 ASN A C 1
ATOM 1447 O O . ASN A 1 174 ? -9.054 4.235 -2.352 1.00 94.69 174 ASN A O 1
ATOM 1451 N N . VAL A 1 175 ? -9.121 5.941 -0.904 1.00 96.06 175 VAL A N 1
ATOM 1452 C CA . VAL A 1 175 ? -9.466 5.118 0.258 1.00 96.06 175 VAL A CA 1
ATOM 1453 C C . VAL A 1 175 ? -10.964 4.809 0.239 1.00 96.06 175 VAL A C 1
ATOM 1455 O O . VAL A 1 175 ? -11.797 5.690 0.448 1.00 96.06 175 VAL A O 1
ATOM 1458 N N . ILE A 1 176 ? -11.309 3.542 0.000 1.00 96.12 176 ILE A N 1
ATOM 1459 C CA . ILE A 1 176 ? -12.697 3.047 -0.040 1.00 96.12 176 ILE A CA 1
ATOM 1460 C C . ILE A 1 176 ? -13.162 2.489 1.312 1.00 96.12 176 ILE A C 1
ATOM 1462 O O . ILE A 1 176 ? -14.356 2.501 1.610 1.00 96.12 176 ILE A O 1
ATOM 1466 N N . GLN A 1 177 ? -12.223 2.059 2.161 1.00 95.44 177 GLN A N 1
ATOM 1467 C CA . GLN A 1 177 ? -12.462 1.816 3.582 1.00 95.44 177 GLN A CA 1
ATOM 1468 C C . GLN A 1 177 ? -11.381 2.549 4.388 1.00 95.44 177 GLN A C 1
ATOM 1470 O O . GLN A 1 177 ? -10.209 2.193 4.250 1.00 95.44 177 GLN A O 1
ATOM 1475 N N . PRO A 1 178 ? -11.744 3.538 5.230 1.00 95.88 178 PRO A N 1
ATOM 1476 C CA . PRO A 1 178 ? -10.775 4.329 5.980 1.00 95.88 178 PRO A CA 1
ATOM 1477 C C . PRO A 1 178 ? -9.988 3.472 6.966 1.00 95.88 178 PRO A C 1
ATOM 1479 O O . PRO A 1 178 ? -10.499 2.466 7.469 1.00 95.88 178 PRO A O 1
ATOM 1482 N N . PHE A 1 179 ? -8.774 3.922 7.289 1.00 95.25 179 PHE A N 1
ATOM 1483 C CA . PHE A 1 179 ? -7.944 3.301 8.312 1.00 95.25 179 PHE A CA 1
ATOM 1484 C C . PHE A 1 179 ? -8.724 3.167 9.616 1.00 95.25 179 PHE A C 1
ATOM 1486 O O . PHE A 1 179 ? -9.280 4.142 10.123 1.00 95.25 179 PHE A O 1
ATOM 1493 N N . ALA A 1 180 ? -8.753 1.959 10.164 1.00 91.62 180 ALA A N 1
ATOM 1494 C CA . ALA A 1 180 ? -9.372 1.665 11.445 1.00 91.62 180 ALA A CA 1
ATOM 1495 C C . ALA A 1 180 ? -8.542 0.622 12.216 1.00 91.62 180 ALA A C 1
ATOM 1497 O O . ALA A 1 180 ? -7.868 -0.186 11.573 1.00 91.62 180 ALA A O 1
ATOM 1498 N N . PRO A 1 181 ? -8.620 0.619 13.562 1.00 88.06 181 PRO A N 1
ATOM 1499 C CA . PRO A 1 181 ? -8.138 -0.466 14.411 1.00 88.06 181 PRO A CA 1
ATOM 1500 C C . PRO A 1 181 ? -8.595 -1.848 13.932 1.00 88.06 181 PRO A C 1
ATOM 1502 O O . PRO A 1 181 ? -9.757 -2.024 13.540 1.00 88.06 181 PRO A O 1
ATOM 1505 N N . GLY A 1 182 ? -7.694 -2.818 14.029 1.00 82.12 182 GLY A N 1
ATOM 1506 C CA . GLY A 1 182 ? -7.904 -4.221 13.704 1.00 82.12 182 GLY A CA 1
ATOM 1507 C C . GLY A 1 182 ? -7.268 -4.657 12.382 1.00 82.12 182 GLY A C 1
ATOM 1508 O O . GLY A 1 182 ? -6.748 -3.863 11.596 1.00 82.12 182 GLY A O 1
ATOM 1509 N N . TYR A 1 183 ? -7.330 -5.966 12.134 1.00 82.06 183 TYR A N 1
ATOM 1510 C CA . TYR A 1 183 ? -6.735 -6.622 10.970 1.00 82.06 183 TYR A CA 1
ATOM 1511 C C . TYR A 1 183 ? -7.793 -7.001 9.920 1.00 82.06 183 TYR A C 1
ATOM 1513 O O . TYR A 1 183 ? -8.813 -7.609 10.252 1.00 82.06 183 TYR A O 1
ATOM 1521 N N . ILE A 1 184 ? -7.548 -6.686 8.642 1.00 82.44 184 ILE A N 1
ATOM 1522 C CA . ILE A 1 184 ? -8.416 -7.092 7.519 1.00 82.44 184 ILE A CA 1
ATOM 1523 C C . ILE A 1 184 ? -7.826 -8.337 6.839 1.00 82.44 184 ILE A C 1
ATOM 1525 O O . ILE A 1 184 ? -6.846 -8.255 6.095 1.00 82.44 184 ILE A O 1
ATOM 1529 N N . PHE A 1 185 ? -8.425 -9.503 7.077 1.00 76.62 185 PHE A N 1
ATOM 1530 C CA . PHE A 1 185 ? -7.997 -10.773 6.477 1.00 76.62 185 PHE A CA 1
ATOM 1531 C C . PHE A 1 185 ? -8.347 -10.861 4.988 1.00 76.62 185 PHE A C 1
ATOM 1533 O O . PHE A 1 185 ? -9.451 -10.495 4.594 1.00 76.62 185 PHE A O 1
ATOM 1540 N N . LYS A 1 186 ? -7.425 -11.380 4.164 1.00 71.62 186 LYS A N 1
ATOM 1541 C CA . LYS A 1 186 ? -7.666 -11.614 2.730 1.00 71.62 186 LYS A CA 1
ATOM 1542 C C . LYS A 1 186 ? -8.789 -12.658 2.548 1.00 71.62 186 LYS A C 1
ATOM 1544 O O . LYS A 1 186 ? -8.836 -13.629 3.314 1.00 71.62 186 LYS A O 1
ATOM 1549 N N . PRO A 1 187 ? -9.706 -12.501 1.573 1.00 67.44 187 PRO A N 1
ATOM 1550 C CA . PRO A 1 187 ? -10.782 -13.463 1.364 1.00 67.44 187 PRO A CA 1
ATOM 1551 C C . PRO A 1 187 ? -10.237 -14.874 1.106 1.00 67.44 187 PRO A C 1
ATOM 1553 O O . PRO A 1 187 ? -9.370 -15.076 0.262 1.00 67.44 187 PRO A O 1
ATOM 1556 N N . GLY A 1 188 ? -10.754 -15.865 1.837 1.00 62.22 188 GLY A N 1
ATOM 1557 C CA . GLY A 1 188 ? -10.330 -17.265 1.718 1.00 62.22 188 GLY A CA 1
ATOM 1558 C C . GLY A 1 188 ? -9.188 -17.690 2.648 1.00 62.22 188 GLY A C 1
ATOM 1559 O O . GLY A 1 188 ? -9.009 -18.894 2.835 1.00 62.22 188 GLY A O 1
ATOM 1560 N N . THR A 1 189 ? -8.483 -16.760 3.303 1.00 54.22 189 THR A N 1
ATOM 1561 C CA . THR A 1 189 ? -7.516 -17.098 4.358 1.00 54.22 189 THR A CA 1
ATOM 1562 C C . THR A 1 189 ? -8.261 -17.588 5.601 1.00 54.22 189 THR A C 1
ATOM 1564 O O . THR A 1 189 ? -8.802 -16.797 6.374 1.00 54.22 189 THR A O 1
ATOM 1567 N N . LYS A 1 190 ? -8.315 -18.910 5.786 1.00 38.12 190 LYS A N 1
ATOM 1568 C CA . LYS A 1 190 ? -8.713 -19.529 7.054 1.00 38.12 190 LYS A CA 1
ATOM 1569 C C . LYS A 1 190 ? -7.471 -19.753 7.910 1.00 38.12 190 LYS A C 1
ATOM 1571 O O . LYS A 1 190 ? -6.521 -20.367 7.427 1.00 38.12 190 LYS A O 1
ATOM 1576 N N . TYR A 1 191 ? -7.543 -19.293 9.153 1.00 44.94 191 TYR A N 1
ATOM 1577 C CA . TYR A 1 191 ? -6.741 -19.788 10.269 1.00 44.94 191 TYR A CA 1
ATOM 1578 C C . TYR A 1 191 ? -7.578 -20.847 11.002 1.00 44.94 191 TYR A C 1
ATOM 1580 O O . TYR A 1 191 ? -8.808 -20.616 11.117 1.00 44.94 191 TYR A O 1
#

Foldseek 3Di:
DQDPDPPLVPDDLLSLLLCLLVDDQVCNQVSQCVNQNDQWGGGNLEIEHDQPDDLLSVLSNQVSDQPHKYKYFAWDDPVLADDDDPVNVVVLQVVLVVDPVLVSVVVVVLVVLSVVVVVVVNPDGGTDIFMWGRQDPFKIKTKDQSAQWPDDDPPPDPDTHGWIWMFIAGSVRDTPGHTDIDDDDRPPDDD

Secondary structure (DSSP, 8-state):
----PPPGGGS-HHHHHHTTTTS-GGGHHHHHHHHH-TT-EEETTEEEPPTTS-HHHHHHHHHH-TT-EEEEEE---GGGBPPPPHHHHHHHHHHHTTS-HHHHTHHHHHHHHHHHHHHHHHSSSS-EEEEEEEEETTEEEEEEEEE--S---SSS--S---EEEEEEEETTS-EEEEEEES--PPTT---

Sequence (191 aa):
MTKAVKPWSELSRTEKIRHIFDFPESMRDSQTKDLWGPEASGYNNYIYFPSTAPWEEVVEVLKSNHDCQCTAYVRLTDKDFKFFGEEDFKKLREKGKKLPLIYSLRYDNEYCAYQEWREKMLRGTRPKLLNLEFYDDNSLVSRICTEEGDRGDEDGFGVEPDMWACALFDFEGNVIQPFAPGYIFKPGTKY

Radius of gyration: 19.47 Å; chains: 1; bounding box: 40×43×57 Å